Protein AF-A0A0G4N0F6-F1 (afdb_monomer_lite)

Organism: Verticillium longisporum (NCBI:txid100787)

Foldseek 3Di:
DDDFDDDPNDTDPPDDPVNVVVVVVVVVVVVVVVCVVPVVPPDDDPDPVVVCPVPDPPPPPPVDVCQPPPPDPQNQDPDADDADVPQDDDQAGEDADPCLVVDPAPCSRRVDNRYYYHHDDDDAAEAEAEDEPPDDDDVLLVVLVVLLLVLLCVQCVVLRHHYDYFYLVLLCPAPCSVLLVPDQADPLLSSVLSQLSSCLSVFFAKYAYSQKGFLADSPAPVSVVSRVRDADAWEDEPPCQRGMIGHGSVLSVVLSVVLSPDPCRRPDNYSVVPGDPVRYDYHYHDPRMDGDDLCCCVVPPVLLNVLCVVPVSRSSNLSSLQVVLSSLVSVCVNCVVADDQDDPPVVPCPVVRVVVVVVSVVSVDRRDHSRD

Sequence (372 aa):
MPKQYTFLGRSLPRLSARRLSFLLVCFSIFAVLSLLISLPNALSPDSQLTRYTEHIPKIPTIKNPFAQSVLNPFKQPSHPPPRQKNDTYDESSWWADWKWLSVPFSSSLTLDEDRSLLPPLKERPPIYCYYDATIKKDDAVKDAESDLLLTWRRAWWAQGFRPVILSAAEAMQNPLYADVQRATLDPAFRADLMRWLAWENMGGGLLTYYTTLPMGSREDPLLASFRRAEYPKLTRWEKLGSGLLAGPQTEVAAVIKEILASDKAAEAKDLLAIASKNTFIIDKKPAAIAWYDANTVEGKFAKVATAIAEDPAKGLRSLNQLINSHLHTTWQNTFTSGIAVLKPLPHHSTYMVTDAWDLAEDLSQCSPSPMV

Structure (mmCIF, N/CA/C/O backbone):
data_AF-A0A0G4N0F6-F1
#
_entry.id   AF-A0A0G4N0F6-F1
#
loop_
_atom_site.group_PDB
_atom_site.id
_atom_site.type_symbol
_atom_site.label_atom_id
_atom_site.label_alt_id
_atom_site.label_comp_id
_atom_site.label_asym_id
_atom_site.label_entity_id
_atom_site.label_seq_id
_atom_site.pdbx_PDB_ins_code
_atom_site.Cartn_x
_atom_site.Cartn_y
_atom_site.Cartn_z
_atom_site.occupancy
_atom_site.B_iso_or_equiv
_atom_site.auth_seq_id
_atom_site.auth_comp_id
_atom_site.auth_asym_id
_atom_site.auth_atom_id
_atom_site.pdbx_PDB_model_num
ATOM 1 N N . MET A 1 1 ? 76.984 29.124 -19.151 1.00 41.66 1 MET A N 1
ATOM 2 C CA . MET A 1 1 ? 76.624 28.331 -17.950 1.00 41.66 1 MET A CA 1
ATOM 3 C C . MET A 1 1 ? 75.647 27.229 -18.355 1.00 41.66 1 MET A C 1
ATOM 5 O O . MET A 1 1 ? 74.701 27.554 -19.065 1.00 41.66 1 MET A O 1
ATOM 9 N N . PRO A 1 2 ? 75.860 25.949 -17.994 1.00 52.31 2 PRO A N 1
ATOM 10 C CA . PRO A 1 2 ? 74.952 24.871 -18.390 1.00 52.31 2 PRO A CA 1
ATOM 11 C C . PRO A 1 2 ? 73.661 24.904 -17.553 1.00 52.31 2 PRO A C 1
ATOM 13 O O . PRO A 1 2 ? 73.719 24.971 -16.326 1.00 52.31 2 PRO A O 1
ATOM 16 N N . LYS A 1 3 ? 72.500 24.866 -18.221 1.00 57.84 3 LYS A N 1
ATOM 17 C CA . LYS A 1 3 ? 71.166 24.863 -17.593 1.00 57.84 3 LYS A CA 1
ATOM 18 C C . LYS A 1 3 ? 70.938 23.558 -16.819 1.00 57.84 3 LYS A C 1
ATOM 20 O O . LYS A 1 3 ? 71.063 22.473 -17.380 1.00 57.84 3 LYS A O 1
ATOM 25 N N . GLN A 1 4 ? 70.600 23.670 -15.536 1.00 62.09 4 GLN A N 1
ATOM 26 C CA . GLN A 1 4 ? 70.266 22.548 -14.658 1.00 62.09 4 GLN A CA 1
ATOM 27 C C . GLN A 1 4 ? 68.742 22.475 -14.514 1.00 62.09 4 GLN A C 1
ATOM 29 O O . GLN A 1 4 ? 68.121 23.432 -14.061 1.00 62.09 4 GLN A O 1
ATOM 34 N N . TYR A 1 5 ? 68.140 21.366 -14.943 1.00 64.31 5 TYR A N 1
ATOM 35 C CA . TYR A 1 5 ? 66.688 21.190 -14.929 1.00 64.31 5 TYR A CA 1
ATOM 36 C C . TYR A 1 5 ? 66.212 20.715 -13.548 1.00 64.31 5 TYR A C 1
ATOM 38 O O . TYR A 1 5 ? 66.786 19.797 -12.953 1.00 64.31 5 TYR A O 1
ATOM 46 N N . THR A 1 6 ? 65.172 21.362 -13.029 1.00 68.00 6 THR A N 1
ATOM 47 C CA . THR A 1 6 ? 64.532 21.068 -11.742 1.00 68.00 6 THR A CA 1
ATOM 48 C C . THR A 1 6 ? 63.153 20.459 -11.977 1.00 68.00 6 THR A C 1
ATOM 50 O O . THR A 1 6 ? 62.416 20.891 -12.860 1.00 68.00 6 THR A O 1
ATOM 53 N N . PHE A 1 7 ? 62.792 19.453 -11.181 1.00 59.97 7 PHE A N 1
ATOM 54 C CA . PHE A 1 7 ? 61.448 18.874 -11.164 1.00 59.97 7 PHE A CA 1
ATOM 55 C C . PHE A 1 7 ? 60.985 18.775 -9.709 1.00 59.97 7 PHE A C 1
ATOM 57 O O . PHE A 1 7 ? 61.726 18.274 -8.863 1.00 59.97 7 PHE A O 1
ATOM 64 N N . LEU A 1 8 ? 59.799 19.318 -9.405 1.00 58.78 8 LEU A N 1
ATOM 65 C CA . LEU A 1 8 ? 59.227 19.389 -8.048 1.00 58.78 8 LEU A CA 1
ATOM 66 C C . LEU A 1 8 ? 60.218 19.919 -6.991 1.00 58.78 8 LEU A C 1
ATOM 68 O O . LEU A 1 8 ? 60.423 19.325 -5.935 1.00 58.78 8 LEU A O 1
ATOM 72 N N . GLY A 1 9 ? 60.888 21.032 -7.306 1.00 67.06 9 GLY A N 1
ATOM 73 C CA . GLY A 1 9 ? 61.778 21.729 -6.370 1.00 67.06 9 GLY A CA 1
ATOM 74 C C . GLY A 1 9 ? 63.100 21.019 -6.056 1.00 67.06 9 GLY A C 1
ATOM 75 O O . GLY A 1 9 ? 63.905 21.560 -5.302 1.00 67.06 9 GLY A O 1
ATOM 76 N N . ARG A 1 10 ? 63.376 19.846 -6.643 1.00 60.94 10 ARG A N 1
ATOM 77 C CA . ARG A 1 10 ? 64.666 19.153 -6.518 1.00 60.94 10 ARG A CA 1
ATOM 78 C C . ARG A 1 10 ? 65.422 19.186 -7.842 1.00 60.94 10 ARG A C 1
ATOM 80 O O . ARG A 1 10 ? 64.843 19.041 -8.921 1.00 60.94 10 ARG A O 1
ATOM 87 N N . SER A 1 11 ? 66.731 19.412 -7.766 1.00 64.75 11 SER A N 1
ATOM 88 C CA . SER A 1 11 ? 67.606 19.367 -8.934 1.00 64.75 11 SER A CA 1
ATOM 89 C C . SER A 1 11 ? 67.715 17.928 -9.428 1.00 64.75 11 SER A C 1
ATOM 91 O O . SER A 1 11 ? 68.033 17.016 -8.662 1.00 64.75 11 SER A O 1
ATOM 93 N N . LEU A 1 12 ? 67.416 17.705 -10.710 1.00 63.59 12 LEU A N 1
ATOM 94 C CA . LEU A 1 12 ? 67.524 16.369 -11.282 1.00 63.59 12 LEU A CA 1
ATOM 95 C C . LEU A 1 12 ? 69.008 15.963 -11.305 1.00 63.59 12 LEU A C 1
ATOM 97 O O . LEU A 1 12 ? 69.846 16.733 -11.795 1.00 63.59 12 LEU A O 1
ATOM 101 N N . PRO A 1 13 ? 69.370 14.784 -10.764 1.00 64.69 13 PRO A N 1
ATOM 102 C CA . PRO A 1 13 ? 70.745 14.312 -10.811 1.00 64.69 13 PRO A CA 1
ATOM 103 C C . PRO A 1 13 ? 71.152 14.118 -12.273 1.00 64.69 13 PRO A C 1
ATOM 105 O O . PRO A 1 13 ? 70.384 13.582 -13.073 1.00 64.69 13 PRO A O 1
ATOM 108 N N . ARG A 1 14 ? 72.366 14.551 -12.632 1.00 63.38 14 ARG A N 1
ATOM 109 C CA . ARG A 1 14 ? 72.885 14.390 -13.996 1.00 63.38 14 ARG A CA 1
ATOM 110 C C . ARG A 1 14 ? 72.858 12.907 -14.367 1.00 63.38 14 ARG A C 1
ATOM 112 O O . ARG A 1 14 ? 73.505 12.091 -13.711 1.00 63.38 14 ARG A O 1
ATOM 119 N N . LEU A 1 15 ? 72.090 12.570 -15.400 1.00 59.56 15 LEU A N 1
ATOM 120 C CA . LEU A 1 15 ? 72.025 11.221 -15.951 1.00 59.56 15 LEU A CA 1
ATOM 121 C C . LEU A 1 15 ? 73.405 10.876 -16.522 1.00 59.56 15 LEU A C 1
ATOM 123 O O . LEU A 1 15 ? 73.779 11.338 -17.595 1.00 59.56 15 LEU A O 1
ATOM 127 N N . SER A 1 16 ? 74.198 10.107 -15.777 1.00 66.50 16 SER A N 1
ATOM 128 C CA . SER A 1 16 ? 75.444 9.552 -16.297 1.00 66.50 16 SER A CA 1
ATOM 129 C C . SER A 1 16 ? 75.122 8.393 -17.241 1.00 66.50 16 SER A C 1
ATOM 131 O O . SER A 1 16 ? 74.180 7.636 -16.995 1.00 66.50 16 SER A O 1
ATOM 133 N N . ALA A 1 17 ? 75.913 8.221 -18.306 1.00 65.62 17 ALA A N 1
ATOM 134 C CA . ALA A 1 17 ? 75.707 7.175 -19.318 1.00 65.62 17 ALA A CA 1
ATOM 135 C C . ALA A 1 17 ? 75.511 5.774 -18.702 1.00 65.62 17 ALA A C 1
ATOM 137 O O . ALA A 1 17 ? 74.694 4.988 -19.168 1.00 65.62 17 ALA A O 1
ATOM 138 N N . ARG A 1 18 ? 76.167 5.508 -17.564 1.00 66.88 18 ARG A N 1
ATOM 139 C CA . ARG A 1 18 ? 76.064 4.252 -16.811 1.00 66.88 18 ARG A CA 1
ATOM 140 C C . ARG A 1 18 ? 74.664 3.986 -16.232 1.00 66.88 18 ARG A C 1
ATOM 142 O O . ARG A 1 18 ? 74.249 2.835 -16.169 1.00 66.88 18 ARG A O 1
ATOM 149 N N . ARG A 1 19 ? 73.925 5.029 -15.827 1.00 67.50 19 ARG A N 1
ATOM 150 C CA . ARG A 1 19 ? 72.541 4.903 -15.324 1.00 67.50 19 ARG A CA 1
ATOM 151 C C . ARG A 1 19 ? 71.526 4.742 -16.457 1.00 67.50 19 ARG A C 1
ATOM 153 O O . ARG A 1 19 ? 70.536 4.041 -16.276 1.00 67.50 19 ARG A O 1
ATOM 160 N N . LEU A 1 20 ? 71.798 5.333 -17.623 1.00 74.25 20 LEU A N 1
ATOM 161 C CA . LEU A 1 20 ? 70.973 5.159 -18.822 1.00 74.25 20 LEU A CA 1
ATOM 162 C C . LEU A 1 20 ? 71.071 3.724 -19.361 1.00 74.25 20 LEU A C 1
ATOM 164 O O . LEU A 1 20 ? 70.047 3.109 -19.642 1.00 74.25 20 LEU A O 1
ATOM 168 N N . SER A 1 21 ? 72.284 3.159 -19.422 1.00 76.38 21 SER A N 1
ATOM 169 C CA . SER A 1 21 ? 72.485 1.756 -19.806 1.00 76.38 21 SER A CA 1
ATOM 170 C C . SER A 1 21 ? 71.751 0.795 -18.870 1.00 76.38 21 SER A C 1
ATOM 172 O O . SER A 1 21 ? 71.126 -0.149 -19.337 1.00 76.38 21 SER A O 1
ATOM 174 N N . PHE A 1 22 ? 71.770 1.056 -17.559 1.00 81.25 22 PHE A N 1
ATOM 175 C CA . PHE A 1 22 ? 71.060 0.220 -16.590 1.00 81.25 22 PHE A CA 1
ATOM 176 C C . PHE A 1 22 ? 69.536 0.284 -16.774 1.00 81.25 22 PHE A C 1
ATOM 178 O O . PHE A 1 22 ? 68.878 -0.750 -16.778 1.00 81.25 22 PHE A O 1
ATOM 185 N N . LEU A 1 23 ? 68.975 1.477 -17.006 1.00 81.75 23 LEU A N 1
ATOM 186 C CA . LEU A 1 23 ? 67.543 1.633 -17.284 1.00 81.75 23 LEU A CA 1
ATOM 187 C C . LEU A 1 23 ? 67.115 0.928 -18.576 1.00 81.75 23 LEU A C 1
ATOM 189 O O . LEU A 1 23 ? 66.066 0.293 -18.587 1.00 81.75 23 LEU A O 1
ATOM 193 N N . LEU A 1 24 ? 67.925 0.994 -19.636 1.00 83.81 24 LEU A N 1
ATOM 194 C CA . LEU A 1 24 ? 67.638 0.295 -20.892 1.00 83.81 24 LEU A CA 1
ATOM 195 C C . LEU A 1 24 ? 67.673 -1.228 -20.728 1.00 83.81 24 LEU A C 1
ATOM 197 O O . LEU A 1 24 ? 66.824 -1.912 -21.291 1.00 83.81 24 LEU A O 1
ATOM 201 N N . VAL A 1 25 ? 68.597 -1.754 -19.918 1.00 88.19 25 VAL A N 1
ATOM 202 C CA . VAL A 1 25 ? 68.640 -3.185 -19.578 1.00 88.19 25 VAL A CA 1
ATOM 203 C C . VAL A 1 25 ? 67.420 -3.592 -18.746 1.00 88.19 25 VAL A C 1
ATOM 205 O O . VAL A 1 25 ? 66.816 -4.627 -19.003 1.00 88.19 25 VAL A O 1
ATOM 208 N N . CYS A 1 26 ? 66.991 -2.773 -17.783 1.00 87.44 26 CYS A N 1
ATOM 209 C CA . CYS A 1 26 ? 65.762 -3.047 -17.037 1.00 87.44 26 CYS A CA 1
ATOM 210 C C . CYS A 1 26 ? 64.522 -3.030 -17.944 1.00 87.44 26 CYS A C 1
ATOM 212 O O . CYS A 1 26 ? 63.665 -3.902 -17.815 1.00 87.44 26 CYS A O 1
ATOM 214 N N . PHE A 1 27 ? 64.438 -2.083 -18.883 1.00 88.06 27 PHE A N 1
ATOM 215 C CA . PHE A 1 27 ? 63.342 -2.019 -19.851 1.00 88.06 27 PHE A CA 1
ATOM 216 C C . PHE A 1 27 ? 63.342 -3.204 -20.819 1.00 88.06 27 PHE A C 1
ATOM 218 O O . PHE A 1 27 ? 62.270 -3.723 -21.120 1.00 88.06 27 PHE A O 1
ATOM 225 N N . SER A 1 28 ? 64.508 -3.670 -21.276 1.00 85.62 28 SER A N 1
ATOM 226 C CA . SER A 1 28 ? 64.584 -4.838 -22.159 1.00 85.62 28 SER A CA 1
ATOM 227 C C . SER A 1 28 ? 64.191 -6.125 -21.434 1.00 85.62 28 SER A C 1
ATOM 229 O O . SER A 1 28 ? 63.419 -6.912 -21.976 1.00 85.62 28 SER A O 1
ATOM 231 N N . ILE A 1 29 ? 64.626 -6.308 -20.183 1.00 89.06 29 ILE A N 1
ATOM 232 C CA . ILE A 1 29 ? 64.206 -7.443 -19.347 1.00 89.06 29 ILE A CA 1
ATOM 233 C C . ILE A 1 29 ? 62.693 -7.400 -19.114 1.00 89.06 29 ILE A C 1
ATOM 235 O O . ILE A 1 29 ? 62.022 -8.419 -19.266 1.00 89.06 29 ILE A O 1
ATOM 239 N N . PHE A 1 30 ? 62.142 -6.225 -18.798 1.00 86.56 30 PHE A N 1
ATOM 240 C CA . PHE A 1 30 ? 60.704 -6.050 -18.605 1.00 86.56 30 PHE A CA 1
ATOM 241 C C . PHE A 1 30 ? 59.907 -6.354 -19.881 1.00 86.56 30 PHE A C 1
ATOM 243 O O . PHE A 1 30 ? 58.888 -7.038 -19.807 1.00 86.56 30 PHE A O 1
ATOM 250 N N . ALA A 1 31 ? 60.382 -5.912 -21.049 1.00 83.94 31 ALA A N 1
ATOM 251 C CA . ALA A 1 31 ? 59.755 -6.196 -22.340 1.00 83.94 31 ALA A CA 1
ATOM 252 C C . ALA A 1 31 ? 59.756 -7.699 -22.670 1.00 83.94 31 ALA A C 1
ATOM 254 O O . ALA A 1 31 ? 58.743 -8.233 -23.110 1.00 83.94 31 ALA A O 1
ATOM 255 N N . VAL A 1 32 ? 60.858 -8.408 -22.402 1.00 84.56 32 VAL A N 1
ATOM 256 C CA . VAL A 1 32 ? 60.943 -9.863 -22.622 1.00 84.56 32 VAL A CA 1
ATOM 257 C C . VAL A 1 32 ? 60.014 -10.625 -21.672 1.00 84.56 32 VAL A C 1
ATOM 259 O O . VAL A 1 32 ? 59.296 -11.523 -22.105 1.00 84.56 32 VAL A O 1
ATOM 262 N N . LEU A 1 33 ? 59.972 -10.245 -20.391 1.00 80.81 33 LEU A N 1
ATOM 263 C CA . LEU A 1 33 ? 59.072 -10.857 -19.406 1.00 80.81 33 LEU A CA 1
ATOM 264 C C . LEU A 1 33 ? 57.597 -10.618 -19.739 1.00 80.81 33 LEU A C 1
ATOM 266 O O . LEU A 1 33 ? 56.792 -11.538 -19.638 1.00 80.81 33 LEU A O 1
ATOM 270 N N . SER A 1 34 ? 57.240 -9.409 -20.171 1.00 76.69 34 SER A N 1
ATOM 271 C CA . SER A 1 34 ? 55.862 -9.101 -20.568 1.00 76.69 34 SER A CA 1
ATOM 272 C C . SER A 1 34 ? 55.443 -9.832 -21.846 1.00 76.69 34 SER A C 1
ATOM 274 O O . SER A 1 34 ? 54.287 -10.236 -21.938 1.00 76.69 34 SER A O 1
ATOM 276 N N . LEU A 1 35 ? 56.369 -10.095 -22.776 1.00 73.88 35 LEU A N 1
ATOM 277 C CA . LEU A 1 35 ? 56.108 -10.931 -23.953 1.00 73.88 35 LEU A CA 1
ATOM 278 C C . LEU A 1 35 ? 55.895 -12.408 -23.574 1.00 73.88 35 LEU A C 1
ATOM 280 O O . LEU A 1 35 ? 54.961 -13.044 -24.047 1.00 73.88 35 LEU A O 1
ATOM 284 N N . LEU A 1 36 ? 56.712 -12.950 -22.664 1.00 73.44 36 LEU A N 1
ATOM 285 C CA . LEU A 1 36 ? 56.569 -14.332 -22.184 1.00 73.44 36 LEU A CA 1
ATOM 286 C C . LEU A 1 36 ? 55.254 -14.569 -21.423 1.00 73.44 36 LEU A C 1
ATOM 288 O O . LEU A 1 36 ? 54.702 -15.664 -21.489 1.00 73.44 36 LEU A O 1
ATOM 292 N N . ILE A 1 37 ? 54.742 -13.552 -20.725 1.00 69.19 37 ILE A N 1
ATOM 293 C CA . ILE A 1 37 ? 53.475 -13.629 -19.982 1.00 69.19 37 ILE A CA 1
ATOM 294 C C . ILE A 1 37 ? 52.258 -13.441 -20.904 1.00 69.19 37 ILE A C 1
ATOM 296 O O . ILE A 1 37 ? 51.194 -13.976 -20.608 1.00 69.19 37 ILE A O 1
ATOM 300 N N . SER A 1 38 ? 52.382 -12.704 -22.014 1.00 62.94 38 SER A N 1
ATOM 301 C CA . SER A 1 38 ? 51.257 -12.424 -22.921 1.00 62.94 38 SER A CA 1
ATOM 302 C C . SER A 1 38 ? 51.067 -13.457 -24.038 1.00 62.94 38 SER A C 1
ATOM 304 O O . SER A 1 38 ? 49.956 -13.587 -24.553 1.00 62.94 38 SER A O 1
ATOM 306 N N . LEU A 1 39 ? 52.100 -14.239 -24.382 1.00 53.53 39 LEU A N 1
ATOM 307 C CA . LEU A 1 39 ? 52.012 -15.282 -25.413 1.00 53.53 39 LEU A CA 1
ATOM 308 C C . LEU A 1 39 ? 51.032 -16.454 -25.152 1.00 53.53 39 LEU A C 1
ATOM 310 O O . LEU A 1 39 ? 50.545 -16.995 -26.146 1.00 53.53 39 LEU A O 1
ATOM 314 N N . PRO A 1 40 ? 50.678 -16.870 -23.915 1.00 56.31 40 PRO A N 1
ATOM 315 C CA . PRO A 1 40 ? 49.745 -17.986 -23.723 1.00 56.31 40 PRO A CA 1
ATOM 316 C C . PRO A 1 40 ? 48.314 -17.674 -24.187 1.00 56.31 40 PRO A C 1
ATOM 318 O O . PRO A 1 40 ? 47.537 -18.595 -24.415 1.00 56.31 40 PRO A O 1
ATOM 321 N N . ASN A 1 41 ? 47.963 -16.394 -24.358 1.00 50.97 41 ASN A N 1
ATOM 322 C CA . ASN A 1 41 ? 46.599 -15.968 -24.682 1.00 50.97 41 ASN A CA 1
ATOM 323 C C . ASN A 1 41 ? 46.318 -15.860 -26.195 1.00 50.97 41 ASN A C 1
ATOM 325 O O . ASN A 1 41 ? 45.218 -15.465 -26.574 1.00 50.97 41 ASN A O 1
ATOM 329 N N . ALA A 1 42 ? 47.285 -16.187 -27.063 1.00 51.00 42 ALA A N 1
ATOM 330 C CA . ALA A 1 42 ? 47.156 -16.059 -28.521 1.00 51.00 42 ALA A CA 1
ATOM 331 C C . ALA A 1 42 ? 46.924 -17.392 -29.266 1.00 51.00 42 ALA A C 1
ATOM 333 O O . ALA A 1 42 ? 46.933 -17.404 -30.496 1.00 51.00 42 ALA A O 1
ATOM 334 N N . LEU A 1 43 ? 46.710 -18.508 -28.559 1.00 46.16 43 LEU A N 1
ATOM 335 C CA . LEU A 1 43 ? 46.468 -19.819 -29.171 1.00 46.16 43 LEU A CA 1
ATOM 336 C C . LEU A 1 43 ? 45.079 -20.352 -28.797 1.00 46.16 43 LEU A C 1
ATOM 338 O O . LEU A 1 43 ? 44.706 -20.419 -27.629 1.00 46.16 43 LEU A O 1
ATOM 342 N N . SER A 1 44 ? 44.311 -20.693 -29.830 1.00 47.47 44 SER A N 1
ATOM 343 C CA . SER A 1 44 ? 42.953 -21.241 -29.783 1.00 47.47 44 SER A CA 1
ATOM 344 C C . SER A 1 44 ? 42.904 -22.595 -29.050 1.00 47.47 44 SER A C 1
ATOM 346 O O . SER A 1 44 ? 43.888 -23.336 -29.086 1.00 47.47 44 SER A O 1
ATOM 348 N N . PRO A 1 45 ? 41.777 -22.964 -28.409 1.00 46.31 45 PRO A N 1
ATOM 349 C CA . PRO A 1 45 ? 41.700 -24.166 -27.592 1.00 46.31 45 PRO A CA 1
ATOM 350 C C . PRO A 1 45 ? 41.429 -25.394 -28.470 1.00 46.31 45 PRO A C 1
ATOM 352 O O . PRO A 1 45 ? 40.294 -25.848 -28.590 1.00 46.31 45 PRO A O 1
ATOM 355 N N . ASP A 1 46 ? 42.474 -25.957 -29.072 1.00 40.69 46 ASP A N 1
ATOM 356 C CA . ASP A 1 46 ? 42.396 -27.301 -29.640 1.00 40.69 46 ASP A CA 1
ATOM 357 C C . ASP A 1 46 ? 42.548 -28.345 -28.526 1.00 40.69 46 ASP A C 1
ATOM 359 O O . ASP A 1 46 ? 43.550 -28.376 -27.816 1.00 40.69 46 ASP A O 1
ATOM 363 N N . SER A 1 47 ? 41.496 -29.158 -28.389 1.00 46.00 47 SER A N 1
ATOM 364 C CA . SER A 1 47 ? 41.273 -30.505 -27.810 1.00 46.00 47 SER A CA 1
ATOM 365 C C . SER A 1 47 ? 42.400 -31.371 -27.180 1.00 46.00 47 SER A C 1
ATOM 367 O O . SER A 1 47 ? 42.184 -32.561 -26.956 1.00 46.00 47 SER A O 1
ATOM 369 N N . GLN A 1 48 ? 43.569 -30.847 -26.810 1.00 45.62 48 GLN A N 1
ATOM 370 C CA . GLN A 1 48 ? 44.680 -31.606 -26.210 1.00 45.62 48 GLN A CA 1
ATOM 371 C C . GLN A 1 48 ? 44.963 -31.272 -24.734 1.00 45.62 48 GLN A C 1
ATOM 373 O O . GLN A 1 48 ? 45.871 -31.847 -24.129 1.00 45.62 48 GLN A O 1
ATOM 378 N N . LEU A 1 49 ? 44.167 -30.395 -24.113 1.00 44.38 49 LEU A N 1
ATOM 379 C CA . LEU A 1 49 ? 44.362 -29.951 -22.723 1.00 44.38 49 LEU A CA 1
ATOM 380 C C . LEU A 1 49 ? 44.148 -31.043 -21.658 1.00 44.38 49 LEU A C 1
ATOM 382 O O . LEU A 1 49 ? 44.642 -30.902 -20.544 1.00 44.38 49 LEU A O 1
ATOM 386 N N . THR A 1 50 ? 43.500 -32.161 -21.987 1.00 46.72 50 THR A N 1
ATOM 387 C CA . THR A 1 50 ? 43.346 -33.306 -21.069 1.00 46.72 50 THR A CA 1
ATOM 388 C C . THR A 1 50 ? 44.604 -34.159 -20.928 1.00 46.72 50 THR A C 1
ATOM 390 O O . THR A 1 50 ? 44.701 -34.930 -19.980 1.00 46.72 50 THR A O 1
ATOM 393 N N . ARG A 1 51 ? 45.595 -34.033 -21.823 1.00 45.09 51 ARG A N 1
ATOM 394 C CA . ARG A 1 51 ? 46.815 -34.861 -21.776 1.00 45.09 51 ARG A CA 1
ATOM 395 C C . ARG A 1 51 ? 47.970 -34.223 -20.986 1.00 45.09 51 ARG A C 1
ATOM 397 O O . ARG A 1 51 ? 48.969 -34.885 -20.738 1.00 45.09 51 ARG A O 1
ATOM 404 N N . TYR A 1 52 ? 47.825 -32.964 -20.559 1.00 46.72 52 TYR A N 1
ATOM 405 C CA . TYR A 1 52 ? 48.848 -32.213 -19.811 1.00 46.72 52 TYR A CA 1
ATOM 406 C C . TYR A 1 52 ? 48.505 -31.962 -18.333 1.00 46.72 52 TYR A C 1
ATOM 408 O O . TYR A 1 52 ? 49.349 -31.458 -17.590 1.00 46.72 52 TYR A O 1
ATOM 416 N N . THR A 1 53 ? 47.322 -32.366 -17.861 1.00 48.56 53 THR A N 1
ATOM 417 C CA . THR A 1 53 ? 46.953 -32.277 -16.436 1.00 48.56 53 THR A CA 1
ATOM 418 C C . THR A 1 53 ? 47.768 -33.212 -15.535 1.00 48.56 53 THR A C 1
ATOM 420 O O . THR A 1 53 ? 47.842 -32.977 -14.333 1.00 48.56 53 THR A O 1
ATOM 423 N N . GLU A 1 54 ? 48.445 -34.223 -16.089 1.00 45.53 54 GLU A N 1
ATOM 424 C CA . GLU A 1 54 ? 49.303 -35.141 -15.319 1.00 45.53 54 GLU A CA 1
ATOM 425 C C . GLU A 1 54 ? 50.714 -34.585 -15.037 1.00 45.53 54 GLU A C 1
ATOM 427 O O . GLU A 1 54 ? 51.432 -35.107 -14.181 1.00 45.53 54 GLU A O 1
ATOM 432 N N . HIS A 1 55 ? 51.119 -33.496 -15.704 1.00 47.84 55 HIS A N 1
ATOM 433 C CA . HIS A 1 55 ? 52.475 -32.936 -15.604 1.00 47.84 55 HIS A CA 1
ATOM 434 C C . HIS A 1 55 ? 52.520 -31.452 -15.235 1.00 47.84 55 HIS A C 1
ATOM 436 O O . HIS A 1 55 ? 53.545 -30.802 -15.439 1.00 47.84 55 HIS A O 1
ATOM 442 N N . ILE A 1 56 ? 51.453 -30.913 -14.639 1.00 51.03 56 ILE A N 1
ATOM 443 C CA . ILE A 1 56 ? 51.509 -29.582 -14.027 1.00 51.03 56 ILE A CA 1
ATOM 444 C C . ILE A 1 56 ? 52.581 -29.634 -12.924 1.00 51.03 56 ILE A C 1
ATOM 446 O O . ILE A 1 56 ? 52.411 -30.383 -11.953 1.00 51.03 56 ILE A O 1
ATOM 450 N N . PRO A 1 57 ? 53.698 -28.885 -13.034 1.00 49.72 57 PRO A N 1
ATOM 451 C CA . PRO A 1 57 ? 54.667 -28.821 -11.955 1.00 49.72 57 PRO A CA 1
ATOM 452 C C . PRO A 1 57 ? 53.936 -28.269 -10.735 1.00 49.72 57 PRO A C 1
ATOM 454 O O . PRO A 1 57 ? 53.421 -27.151 -10.764 1.00 49.72 57 PRO A O 1
ATOM 457 N N . LYS A 1 58 ? 53.848 -29.078 -9.672 1.00 48.78 58 LYS A N 1
ATOM 458 C CA . LYS A 1 58 ? 53.284 -28.638 -8.396 1.00 48.78 58 LYS A CA 1
ATOM 459 C C . LYS A 1 58 ? 54.028 -27.370 -8.002 1.00 48.78 58 LYS A C 1
ATOM 461 O O . LYS A 1 58 ? 55.227 -27.426 -7.729 1.00 48.78 58 LYS A O 1
ATOM 466 N N . ILE A 1 59 ? 53.323 -26.239 -8.014 1.00 52.00 59 ILE A N 1
ATOM 467 C CA . ILE A 1 59 ? 53.858 -24.971 -7.524 1.00 52.00 59 ILE A CA 1
ATOM 468 C C . ILE A 1 59 ? 54.392 -25.276 -6.121 1.00 52.00 59 ILE A C 1
ATOM 470 O O . ILE A 1 59 ? 53.628 -25.798 -5.301 1.00 52.00 59 ILE A O 1
ATOM 474 N N . PRO A 1 60 ? 55.687 -25.049 -5.836 1.00 45.88 60 PRO A N 1
ATOM 475 C CA . PRO A 1 60 ? 56.213 -25.310 -4.513 1.00 45.88 60 PRO A CA 1
ATOM 476 C C . PRO A 1 60 ? 55.416 -24.444 -3.547 1.00 45.88 60 PRO A C 1
ATOM 478 O O . PRO A 1 60 ? 55.471 -23.216 -3.602 1.00 45.88 60 PRO A O 1
ATOM 481 N N . THR A 1 61 ? 54.635 -25.088 -2.683 1.00 52.72 61 THR A N 1
ATOM 482 C CA . THR A 1 61 ? 53.965 -24.423 -1.573 1.00 52.72 61 THR A CA 1
ATOM 483 C C . THR A 1 61 ? 55.055 -23.787 -0.729 1.00 52.72 61 THR A C 1
ATOM 485 O O . THR A 1 61 ? 55.737 -24.476 0.036 1.00 52.72 61 THR A O 1
ATOM 488 N N . ILE A 1 62 ? 55.260 -22.480 -0.898 1.00 53.50 62 ILE A N 1
ATOM 489 C CA . ILE A 1 62 ? 56.066 -21.688 0.020 1.00 53.50 62 ILE A CA 1
ATOM 490 C C . ILE A 1 62 ? 55.388 -21.878 1.369 1.00 53.50 62 ILE A C 1
ATOM 492 O O . ILE A 1 62 ? 54.250 -21.447 1.565 1.00 53.50 62 ILE A O 1
ATOM 496 N N . LYS A 1 63 ? 56.058 -22.596 2.276 1.00 51.56 63 LYS A N 1
ATOM 497 C CA . LYS A 1 63 ? 55.608 -22.778 3.654 1.00 51.56 63 LYS A CA 1
ATOM 498 C C . LYS A 1 63 ? 55.688 -21.416 4.325 1.00 51.56 63 LYS A C 1
ATOM 500 O O . LYS A 1 63 ? 56.684 -21.085 4.955 1.00 51.56 63 LYS A O 1
ATOM 505 N N . ASN A 1 64 ? 54.674 -20.588 4.107 1.00 58.75 64 ASN A N 1
ATOM 506 C CA . ASN A 1 64 ? 54.563 -19.310 4.768 1.00 58.75 64 ASN A CA 1
ATOM 507 C C . ASN A 1 64 ? 54.241 -19.619 6.240 1.00 58.75 64 ASN A C 1
ATOM 509 O O . ASN A 1 64 ? 53.176 -20.183 6.504 1.00 58.75 64 ASN A O 1
ATOM 513 N N . PRO A 1 65 ? 55.124 -19.297 7.201 1.00 59.44 65 PRO A N 1
ATOM 514 C CA . PRO A 1 65 ? 54.872 -19.556 8.620 1.00 59.44 65 PRO A CA 1
ATOM 515 C C . PRO A 1 65 ? 53.630 -18.808 9.131 1.00 59.44 65 PRO A C 1
ATOM 517 O O . PRO A 1 65 ? 53.059 -19.179 10.151 1.00 59.44 65 PRO A O 1
ATOM 520 N N . PHE A 1 66 ? 53.153 -17.805 8.385 1.00 56.25 66 PHE A N 1
ATOM 521 C CA . PHE A 1 66 ? 51.903 -17.109 8.662 1.00 56.25 66 PHE A CA 1
ATOM 522 C C . PHE A 1 66 ? 50.664 -17.764 8.040 1.00 56.25 66 PHE A C 1
ATOM 524 O O . PHE A 1 66 ? 49.562 -17.385 8.414 1.00 56.25 66 PHE A O 1
ATOM 531 N N . ALA A 1 67 ? 50.782 -18.768 7.160 1.00 57.50 67 ALA A N 1
ATOM 532 C CA . ALA A 1 67 ? 49.621 -19.411 6.527 1.00 57.50 67 ALA A CA 1
ATOM 533 C C . ALA A 1 67 ? 48.662 -20.047 7.549 1.00 57.50 67 ALA A C 1
ATOM 535 O O . ALA A 1 67 ? 47.447 -20.023 7.359 1.00 57.50 67 ALA A O 1
ATOM 536 N N . GLN A 1 68 ? 49.207 -20.564 8.655 1.00 57.53 68 GLN A N 1
ATOM 537 C CA . GLN A 1 68 ? 48.442 -21.154 9.759 1.00 57.53 68 GLN A CA 1
ATOM 538 C C . GLN A 1 68 ? 48.096 -20.154 10.873 1.00 57.53 68 GLN A C 1
ATOM 540 O O . GLN A 1 68 ? 47.332 -20.496 11.779 1.00 57.53 68 GLN A O 1
ATOM 545 N N . SER A 1 69 ? 48.617 -18.924 10.806 1.00 63.56 69 SER A N 1
ATOM 546 C CA . SER A 1 69 ? 48.360 -17.894 11.811 1.00 63.56 69 SER A CA 1
ATOM 547 C C . SER A 1 69 ? 46.878 -17.524 11.844 1.00 63.56 69 SER A C 1
ATOM 549 O O . SER A 1 69 ? 46.235 -17.368 10.807 1.00 63.56 69 SER A O 1
ATOM 551 N N . VAL A 1 70 ? 46.337 -17.340 13.050 1.00 61.41 70 VAL A N 1
ATOM 552 C CA . VAL A 1 70 ? 44.981 -16.802 13.267 1.00 61.41 70 VAL A CA 1
ATOM 553 C C . VAL A 1 70 ? 44.860 -15.373 12.715 1.00 61.41 70 VAL A C 1
ATOM 555 O O . VAL A 1 70 ? 43.770 -14.937 12.369 1.00 61.41 70 VAL A O 1
ATOM 558 N N . LEU A 1 71 ? 45.988 -14.672 12.560 1.00 60.50 71 LEU A N 1
ATOM 559 C CA . LEU A 1 71 ? 46.066 -13.321 12.001 1.00 60.50 71 LEU A CA 1
ATOM 560 C C . LEU A 1 71 ? 46.203 -13.295 10.469 1.00 60.50 71 LEU A C 1
ATOM 562 O O . LEU A 1 71 ? 46.451 -12.231 9.910 1.00 60.50 71 LEU A O 1
ATOM 566 N N . ASN A 1 72 ? 46.096 -14.437 9.779 1.00 63.47 72 ASN A N 1
ATOM 567 C CA . ASN A 1 72 ? 46.150 -14.481 8.320 1.00 63.47 72 ASN A CA 1
ATOM 568 C C . ASN A 1 72 ? 44.788 -14.087 7.713 1.00 63.47 72 ASN A C 1
ATOM 570 O O . ASN A 1 72 ? 43.847 -14.879 7.803 1.00 63.47 72 ASN A O 1
ATOM 574 N N . PRO A 1 73 ? 44.672 -12.922 7.045 1.00 59.75 73 PRO A N 1
ATOM 575 C CA . PRO A 1 73 ? 43.413 -12.480 6.446 1.00 59.75 73 PRO A CA 1
ATOM 576 C C . PRO A 1 73 ? 42.998 -13.315 5.221 1.00 59.75 73 PRO A C 1
ATOM 578 O O . PRO A 1 73 ? 41.857 -13.216 4.787 1.00 59.75 73 PRO A O 1
ATOM 581 N N . PHE A 1 74 ? 43.893 -14.153 4.682 1.00 63.66 74 PHE A N 1
ATOM 582 C CA . PHE A 1 74 ? 43.633 -15.048 3.546 1.00 63.66 74 PHE A CA 1
ATOM 583 C C . PHE A 1 74 ? 43.489 -16.518 3.961 1.00 63.66 74 PHE A C 1
ATOM 585 O O . PHE A 1 74 ? 43.613 -17.421 3.131 1.00 63.66 74 PHE A O 1
ATOM 592 N N . LYS A 1 75 ? 43.280 -16.792 5.254 1.00 65.56 75 LYS A N 1
ATOM 593 C CA . LYS A 1 75 ? 43.046 -18.155 5.730 1.00 65.56 75 LYS A CA 1
ATOM 594 C C . LYS A 1 75 ? 41.682 -18.636 5.235 1.00 65.56 75 LYS A C 1
ATOM 596 O O . LYS A 1 75 ? 40.661 -18.04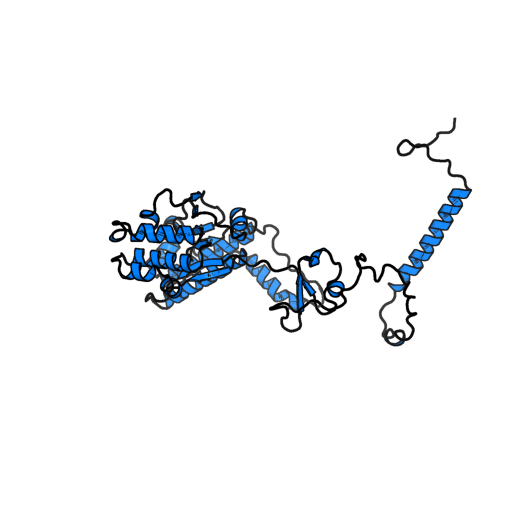4 5.576 1.00 65.56 75 LYS A O 1
ATOM 601 N N . GLN A 1 76 ? 41.673 -19.724 4.469 1.00 64.06 76 GLN A N 1
ATOM 602 C CA . GLN A 1 76 ? 40.426 -20.378 4.090 1.00 64.06 76 GLN A CA 1
ATOM 603 C C . GLN A 1 76 ? 39.739 -20.939 5.345 1.00 64.06 76 GLN A C 1
ATOM 605 O O . GLN A 1 76 ? 40.423 -21.488 6.221 1.00 64.06 76 GLN A O 1
ATOM 610 N N . PRO A 1 77 ? 38.410 -20.791 5.470 1.00 65.25 77 PRO A N 1
ATOM 611 C CA . PRO A 1 77 ? 37.673 -21.430 6.548 1.00 65.25 77 PRO A CA 1
ATOM 612 C C . PRO A 1 77 ? 37.898 -22.949 6.513 1.00 65.25 77 PRO A C 1
ATOM 614 O O . PRO A 1 77 ? 38.063 -23.547 5.456 1.00 65.25 77 PRO A O 1
ATOM 617 N N . SER A 1 78 ? 37.963 -23.578 7.687 1.00 68.62 78 SER A N 1
ATOM 618 C CA . SER A 1 78 ? 38.239 -25.018 7.813 1.00 68.62 78 SER A CA 1
ATOM 619 C C . SER A 1 78 ? 37.004 -25.896 7.609 1.00 68.62 78 SER A C 1
ATOM 621 O O . SER A 1 78 ? 37.137 -27.095 7.387 1.00 68.62 78 SER A O 1
ATOM 623 N N . HIS A 1 79 ? 35.810 -25.309 7.692 1.00 71.56 79 HIS A N 1
ATOM 624 C CA . HIS A 1 79 ? 34.536 -25.984 7.471 1.00 71.56 79 HIS A CA 1
ATOM 625 C C . HIS A 1 79 ? 33.624 -25.092 6.631 1.00 71.56 79 HIS A C 1
ATOM 627 O O . HIS A 1 79 ? 33.674 -23.867 6.801 1.00 71.56 79 HIS A O 1
ATOM 633 N N . PRO A 1 80 ? 32.792 -25.681 5.754 1.00 73.94 80 PRO A N 1
ATOM 634 C CA . PRO A 1 80 ? 31.811 -24.911 5.008 1.00 73.94 80 PRO A CA 1
ATOM 635 C C . PRO A 1 80 ? 30.844 -24.227 5.988 1.00 73.94 80 PRO A C 1
ATOM 637 O O . PRO A 1 80 ? 30.524 -24.798 7.039 1.00 73.94 80 PRO A O 1
ATOM 640 N N . PRO A 1 81 ? 30.378 -23.004 5.682 1.00 76.56 81 PRO A N 1
ATOM 641 C CA . PRO A 1 81 ? 29.416 -22.316 6.523 1.00 76.56 81 PRO A CA 1
ATOM 642 C C . PRO A 1 81 ? 28.104 -23.113 6.586 1.00 76.56 81 PRO A C 1
ATOM 644 O O . PRO A 1 81 ? 27.725 -23.763 5.603 1.00 76.56 81 PRO A O 1
ATOM 647 N N . PRO A 1 82 ? 27.377 -23.048 7.716 1.00 81.06 82 PRO A N 1
ATOM 648 C CA . PRO A 1 82 ? 26.114 -23.758 7.863 1.00 81.06 82 PRO A CA 1
ATOM 649 C C . PRO A 1 82 ? 25.115 -23.344 6.772 1.00 81.06 82 PRO A C 1
ATOM 651 O O . PRO A 1 82 ? 25.102 -22.199 6.303 1.00 81.06 82 PRO A O 1
ATOM 654 N N . ARG A 1 83 ? 24.270 -24.292 6.360 1.00 80.19 83 ARG A N 1
ATOM 655 C CA . ARG A 1 83 ? 23.172 -24.035 5.420 1.00 80.19 83 ARG A CA 1
ATOM 656 C C . ARG A 1 83 ? 22.141 -23.108 6.074 1.00 80.19 83 ARG A C 1
ATOM 658 O O . ARG A 1 83 ? 21.814 -23.262 7.252 1.00 80.19 83 ARG A O 1
ATOM 665 N N . GLN A 1 84 ? 21.685 -22.110 5.325 1.00 80.31 84 GLN A N 1
ATOM 666 C CA . GLN A 1 84 ? 20.663 -21.160 5.773 1.00 80.31 84 GLN A CA 1
ATOM 667 C C . GLN A 1 84 ? 19.273 -21.687 5.392 1.00 80.31 84 GLN A C 1
ATOM 669 O O . GLN A 1 84 ? 19.137 -22.551 4.532 1.00 80.31 84 GLN A O 1
ATOM 674 N N . LYS A 1 85 ? 18.213 -21.179 6.032 1.00 76.69 85 LYS A N 1
ATOM 675 C CA . LYS A 1 85 ? 16.843 -21.492 5.598 1.00 76.69 85 LYS A CA 1
ATOM 676 C C . LYS A 1 85 ? 16.606 -20.860 4.222 1.00 76.69 85 LYS A C 1
ATOM 678 O O . LYS A 1 85 ? 16.876 -19.673 4.067 1.00 76.69 85 LYS A O 1
ATOM 683 N N . ASN A 1 86 ? 16.065 -21.632 3.277 1.00 77.38 86 ASN A N 1
ATOM 684 C CA . ASN A 1 86 ? 15.800 -21.217 1.892 1.00 77.38 86 ASN A CA 1
ATOM 685 C C . ASN A 1 86 ? 17.068 -20.780 1.142 1.00 77.38 86 ASN A C 1
ATOM 687 O O . ASN A 1 86 ? 17.087 -19.711 0.545 1.00 77.38 86 ASN A O 1
ATOM 691 N N . ASP A 1 87 ? 18.140 -21.568 1.217 1.00 81.19 87 ASP A N 1
ATOM 692 C CA . ASP A 1 87 ? 19.425 -21.269 0.571 1.00 81.19 87 ASP A CA 1
ATOM 693 C C . ASP A 1 87 ? 19.660 -22.040 -0.740 1.00 81.19 87 ASP A C 1
ATOM 695 O O . ASP A 1 87 ? 20.767 -22.043 -1.285 1.00 81.19 87 ASP A O 1
ATOM 699 N N . THR A 1 88 ? 18.609 -22.702 -1.225 1.00 84.94 88 THR A N 1
ATOM 700 C CA . THR A 1 88 ? 18.578 -23.535 -2.427 1.00 84.94 88 THR A CA 1
ATOM 701 C C . THR A 1 88 ? 17.263 -23.323 -3.176 1.00 84.94 88 THR A C 1
ATOM 703 O O . THR A 1 88 ? 16.196 -23.228 -2.564 1.00 84.94 88 THR A O 1
ATOM 706 N N . TYR A 1 89 ? 17.344 -23.231 -4.502 1.00 81.38 89 TYR A N 1
ATOM 707 C CA . TYR A 1 89 ? 16.203 -23.235 -5.416 1.00 81.38 89 TYR A CA 1
ATOM 708 C C . TYR A 1 89 ? 16.622 -23.942 -6.706 1.00 81.38 89 TYR A C 1
ATOM 710 O O . TYR A 1 89 ? 17.569 -23.506 -7.366 1.00 81.38 89 TYR A O 1
ATOM 718 N N . ASP A 1 90 ? 15.932 -25.032 -7.040 1.00 84.00 90 ASP A N 1
ATOM 719 C CA . ASP A 1 90 ? 16.304 -25.967 -8.107 1.00 84.00 90 ASP A CA 1
ATOM 720 C C . ASP A 1 90 ? 17.785 -26.389 -8.006 1.00 84.00 90 ASP A C 1
ATOM 722 O O . ASP A 1 90 ? 18.200 -26.951 -6.992 1.00 84.00 90 ASP A O 1
ATOM 726 N N . GLU A 1 91 ? 18.591 -26.104 -9.028 1.00 84.44 91 GLU A N 1
ATOM 727 C CA . GLU A 1 91 ? 20.028 -26.419 -9.075 1.00 84.44 91 GLU A CA 1
ATOM 728 C C . GLU A 1 91 ? 20.907 -25.300 -8.491 1.00 84.44 91 GLU A C 1
ATOM 730 O O . GLU A 1 91 ? 22.119 -25.451 -8.362 1.00 84.44 91 GLU A O 1
ATOM 735 N N . SER A 1 92 ? 20.315 -24.158 -8.131 1.00 84.12 92 SER A N 1
ATOM 736 C CA . SER A 1 92 ? 21.050 -22.998 -7.630 1.00 84.12 92 SER A CA 1
ATOM 737 C C . SER A 1 92 ? 21.122 -22.990 -6.105 1.00 84.12 92 SER A C 1
ATOM 739 O O . SER A 1 92 ? 20.131 -23.232 -5.410 1.00 84.12 92 SER A O 1
ATOM 741 N N . SER A 1 93 ? 22.298 -22.667 -5.564 1.00 88.44 93 SER A N 1
ATOM 742 C CA . SER A 1 93 ? 22.482 -22.476 -4.129 1.00 88.44 93 SER A CA 1
ATOM 743 C C . SER A 1 93 ? 23.205 -21.172 -3.819 1.00 88.44 93 SER A C 1
ATOM 745 O O . SER A 1 93 ? 24.052 -20.693 -4.582 1.00 88.44 93 SER A O 1
ATOM 747 N N . TRP A 1 94 ? 22.854 -20.561 -2.692 1.00 88.12 94 TRP A N 1
ATOM 748 C CA . TRP A 1 94 ? 23.464 -19.310 -2.265 1.00 88.12 94 TRP A CA 1
ATOM 749 C C . TRP A 1 94 ? 23.757 -19.278 -0.772 1.00 88.12 94 TRP A C 1
ATOM 751 O O . TRP A 1 94 ? 23.321 -20.115 0.019 1.00 88.12 94 TRP A O 1
ATOM 761 N N . TRP A 1 95 ? 24.569 -18.311 -0.377 1.00 86.50 95 TRP A N 1
ATOM 762 C CA . TRP A 1 95 ? 24.819 -17.948 1.002 1.00 86.50 95 TRP A CA 1
ATOM 763 C C . TRP A 1 95 ? 24.627 -16.445 1.136 1.00 86.50 95 TRP A C 1
ATOM 765 O O . TRP A 1 95 ? 25.253 -15.672 0.416 1.00 86.50 95 TRP A O 1
ATOM 775 N N . ALA A 1 96 ? 23.730 -16.030 2.023 1.00 86.06 96 ALA A N 1
ATOM 776 C CA . ALA A 1 96 ? 23.447 -14.630 2.269 1.00 86.06 96 ALA A CA 1
ATOM 777 C C . ALA A 1 96 ? 24.269 -14.139 3.466 1.00 86.06 96 ALA A C 1
ATOM 779 O O . ALA A 1 96 ? 23.954 -14.470 4.611 1.00 86.06 96 ALA A O 1
ATOM 780 N N . ASP A 1 97 ? 25.317 -13.352 3.221 1.00 84.75 97 ASP A N 1
ATOM 781 C CA . ASP A 1 97 ? 26.138 -12.768 4.288 1.00 84.75 97 ASP A CA 1
ATOM 782 C C . ASP A 1 97 ? 26.603 -11.355 3.920 1.00 84.75 97 ASP A C 1
ATOM 784 O O . ASP A 1 97 ? 26.828 -11.033 2.757 1.00 84.75 97 ASP A O 1
ATOM 788 N N . TRP A 1 98 ? 26.780 -10.490 4.919 1.00 83.19 98 TRP A N 1
ATOM 789 C CA . TRP A 1 98 ? 27.239 -9.107 4.737 1.00 83.19 98 TRP A CA 1
ATOM 790 C C . TRP A 1 98 ? 28.661 -9.026 4.158 1.00 83.19 98 TRP A C 1
ATOM 792 O O . TRP A 1 98 ? 29.033 -8.013 3.568 1.00 83.19 98 TRP A O 1
ATOM 802 N N . LYS A 1 99 ? 29.438 -10.108 4.282 1.00 83.12 99 LYS A N 1
ATOM 803 C CA . LYS A 1 99 ? 30.796 -10.255 3.736 1.00 83.12 99 LYS A CA 1
ATOM 804 C C . LYS A 1 99 ? 30.846 -10.364 2.208 1.00 83.12 99 LYS A C 1
ATOM 806 O O . LYS A 1 99 ? 31.934 -10.445 1.647 1.00 83.12 99 LYS A O 1
ATOM 811 N N . TRP A 1 100 ? 29.701 -10.337 1.524 1.00 82.88 100 TRP A N 1
ATOM 812 C CA . TRP A 1 100 ? 29.627 -10.390 0.061 1.00 82.88 100 TRP A CA 1
ATOM 813 C C . TRP A 1 100 ? 30.420 -9.279 -0.651 1.00 82.88 100 TRP A C 1
ATOM 815 O O . TRP A 1 100 ? 30.901 -9.502 -1.754 1.00 82.88 100 TRP A O 1
ATOM 825 N N . LEU A 1 101 ? 30.608 -8.111 -0.020 1.00 80.88 101 LEU A N 1
ATOM 826 C CA . LEU A 1 101 ? 31.416 -7.009 -0.570 1.00 80.88 101 LEU A CA 1
ATOM 827 C C . LEU A 1 101 ? 32.912 -7.124 -0.272 1.00 80.88 101 LEU A C 1
ATOM 829 O O . LEU A 1 101 ? 33.722 -6.510 -0.962 1.00 80.88 101 LEU A O 1
ATOM 833 N N . SER A 1 102 ? 33.288 -7.834 0.792 1.00 81.75 102 SER A N 1
ATOM 834 C CA . SER A 1 102 ? 34.678 -7.880 1.255 1.00 81.75 102 SER A CA 1
ATOM 835 C C . SER A 1 102 ? 35.481 -9.008 0.623 1.00 81.75 102 SER A C 1
ATOM 837 O O . SER A 1 102 ? 36.694 -9.073 0.823 1.00 81.75 102 SER A O 1
ATOM 839 N N . VAL A 1 103 ? 34.827 -9.893 -0.129 1.00 79.50 103 VAL A N 1
ATOM 840 C CA . VAL A 1 103 ? 35.443 -11.100 -0.661 1.00 79.50 103 VAL A CA 1
ATOM 841 C C . VAL A 1 103 ? 35.300 -11.152 -2.182 1.00 79.50 103 VAL A C 1
ATOM 843 O O . VAL A 1 103 ? 34.186 -11.068 -2.688 1.00 79.50 103 VAL A O 1
ATOM 846 N N . PRO A 1 104 ? 36.411 -11.316 -2.925 1.00 74.56 104 PRO A N 1
ATOM 847 C CA . PRO A 1 104 ? 36.398 -11.256 -4.386 1.00 74.56 104 PRO A CA 1
ATOM 848 C C . PRO A 1 104 ? 35.693 -12.451 -5.047 1.00 74.56 104 PRO A C 1
ATOM 850 O O . PRO A 1 104 ? 35.195 -12.314 -6.158 1.00 74.56 104 PRO A O 1
ATOM 853 N N . PHE A 1 105 ? 35.644 -13.611 -4.381 1.00 76.81 105 PHE A N 1
ATOM 854 C CA . PHE A 1 105 ? 35.045 -14.839 -4.912 1.00 76.81 105 PHE A CA 1
ATOM 855 C C . PHE A 1 105 ? 34.209 -15.551 -3.849 1.00 76.81 105 PHE A C 1
ATOM 857 O O . PHE A 1 105 ? 34.695 -15.779 -2.737 1.00 76.81 105 PHE A O 1
ATOM 864 N N . SER A 1 106 ? 32.989 -15.965 -4.200 1.00 79.94 106 SER A N 1
ATOM 865 C CA . SER A 1 106 ? 32.075 -16.663 -3.284 1.00 79.94 106 SER A CA 1
ATOM 866 C C . SER A 1 106 ? 32.681 -17.946 -2.709 1.00 79.94 106 SER A C 1
ATOM 868 O O . SER A 1 106 ? 32.633 -18.139 -1.493 1.00 79.94 106 SER A O 1
ATOM 870 N N . SER A 1 107 ? 33.349 -18.740 -3.553 1.00 80.62 107 SER A N 1
ATOM 871 C CA . SER A 1 107 ? 33.971 -20.029 -3.209 1.00 80.62 107 SER A CA 1
ATOM 872 C C . SER A 1 107 ? 34.962 -19.948 -2.049 1.00 80.62 107 SER A C 1
ATOM 874 O O . SER A 1 107 ? 35.089 -20.884 -1.265 1.00 80.62 107 SER A O 1
ATOM 876 N N . SER A 1 108 ? 35.642 -18.812 -1.878 1.00 81.31 108 SER A N 1
ATOM 877 C CA . SER A 1 108 ? 36.612 -18.637 -0.790 1.00 81.31 108 SER A CA 1
ATOM 878 C C . SER A 1 108 ? 35.970 -18.592 0.603 1.00 81.31 108 SER A C 1
ATOM 880 O O . SER A 1 108 ? 36.625 -18.917 1.593 1.00 81.31 108 SER A O 1
ATOM 882 N N . LEU A 1 109 ? 34.690 -18.220 0.677 1.00 79.56 109 LEU A N 1
ATOM 883 C CA . LEU A 1 109 ? 33.908 -18.182 1.907 1.00 79.56 109 LEU A CA 1
ATOM 884 C C . LEU A 1 109 ? 32.961 -19.374 2.037 1.00 79.56 109 LEU A C 1
ATOM 886 O O . LEU A 1 109 ? 32.816 -19.917 3.130 1.00 79.56 109 LEU A O 1
ATOM 890 N N . THR A 1 110 ? 32.303 -19.764 0.945 1.00 80.50 110 THR A N 1
ATOM 891 C CA . THR A 1 110 ? 31.360 -20.889 0.929 1.00 80.50 110 THR A CA 1
ATOM 892 C C . THR A 1 110 ? 32.068 -22.242 0.971 1.00 80.50 110 THR A C 1
ATOM 894 O O . THR A 1 110 ? 31.451 -23.213 1.401 1.00 80.50 110 THR A O 1
ATOM 897 N N . LEU A 1 111 ? 33.346 -22.302 0.563 1.00 81.12 111 LEU A N 1
ATOM 898 C CA . LEU A 1 111 ? 34.101 -23.539 0.298 1.00 81.12 111 LEU A CA 1
ATOM 899 C C . LEU A 1 111 ? 33.377 -24.482 -0.676 1.00 81.12 111 LEU A C 1
ATOM 901 O O . LEU A 1 111 ? 33.592 -25.690 -0.652 1.00 81.12 111 LEU A O 1
ATOM 905 N N . ASP A 1 112 ? 32.500 -23.911 -1.496 1.00 81.00 112 ASP A N 1
ATOM 906 C CA . ASP A 1 112 ? 31.602 -24.595 -2.415 1.00 81.00 112 ASP A CA 1
ATOM 907 C C . ASP A 1 112 ? 31.553 -23.753 -3.694 1.00 81.00 112 ASP A C 1
ATOM 909 O O . ASP A 1 112 ? 31.192 -22.570 -3.644 1.00 81.00 112 ASP A O 1
ATOM 913 N N . GLU A 1 113 ? 32.012 -24.330 -4.805 1.00 81.38 113 GLU A N 1
ATOM 914 C CA . GLU A 1 113 ? 32.104 -23.649 -6.102 1.00 81.38 113 GLU A CA 1
ATOM 915 C C . GLU A 1 113 ? 30.716 -23.358 -6.685 1.00 81.38 113 GLU A C 1
ATOM 917 O O . GLU A 1 113 ? 30.529 -22.314 -7.310 1.00 81.38 113 GLU A O 1
ATOM 922 N N . ASP A 1 114 ? 29.727 -24.199 -6.373 1.00 83.44 114 ASP A N 1
ATOM 923 C CA . ASP A 1 114 ? 28.352 -24.092 -6.873 1.00 83.44 114 ASP A CA 1
ATOM 924 C C . ASP A 1 114 ? 27.475 -23.183 -5.994 1.00 83.44 114 ASP A C 1
ATOM 926 O O . ASP A 1 114 ? 26.279 -22.988 -6.245 1.00 83.44 114 ASP A O 1
ATOM 930 N N . ARG A 1 115 ? 28.057 -22.598 -4.938 1.00 84.75 115 ARG A N 1
ATOM 931 C CA . ARG A 1 115 ? 27.354 -21.716 -4.004 1.00 84.75 115 ARG A CA 1
ATOM 932 C C . ARG A 1 115 ? 27.743 -20.261 -4.213 1.00 84.75 115 ARG A C 1
ATOM 934 O O . ARG A 1 115 ? 28.866 -19.824 -3.944 1.00 84.75 115 ARG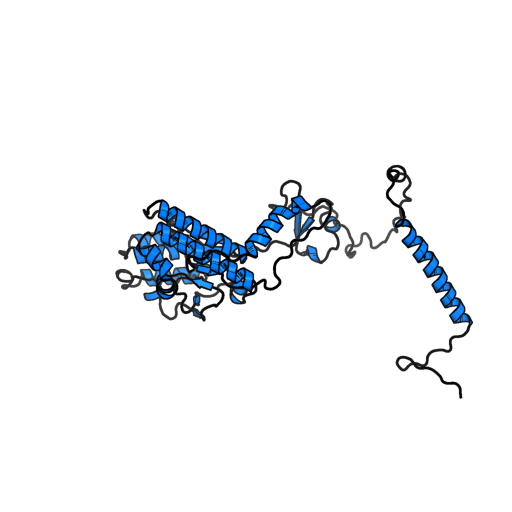 A O 1
ATOM 941 N N . SER A 1 116 ? 26.764 -19.475 -4.641 1.00 87.62 116 SER A N 1
ATOM 942 C CA . SER A 1 116 ? 26.908 -18.029 -4.805 1.00 87.62 116 SER A CA 1
ATOM 943 C C . SER A 1 116 ? 26.860 -17.297 -3.458 1.00 87.62 116 SER A C 1
ATOM 945 O O . SER A 1 116 ? 26.179 -17.715 -2.525 1.00 87.62 116 SER A O 1
ATOM 947 N N . LEU A 1 117 ? 27.593 -16.191 -3.330 1.00 86.75 117 LEU A N 1
ATOM 948 C CA . LEU A 1 117 ? 27.556 -15.323 -2.151 1.00 86.75 117 LEU A CA 1
ATOM 949 C C . LEU A 1 117 ? 26.728 -14.087 -2.491 1.00 86.75 117 LEU A C 1
ATOM 951 O O . LEU A 1 117 ? 27.104 -13.318 -3.373 1.00 86.75 117 LEU A O 1
ATOM 955 N N . LEU A 1 118 ? 25.603 -13.909 -1.805 1.00 86.81 118 LEU A N 1
ATOM 956 C CA . LEU A 1 118 ? 24.645 -12.842 -2.071 1.00 86.81 118 LEU A CA 1
ATOM 957 C C . LEU A 1 118 ? 24.529 -11.891 -0.870 1.00 86.81 118 LEU A C 1
ATOM 959 O O . LEU A 1 118 ? 24.754 -12.298 0.274 1.00 86.81 118 LEU A O 1
ATOM 963 N N . PRO A 1 119 ? 24.148 -10.621 -1.093 1.00 87.19 119 PRO A N 1
ATOM 964 C CA . PRO A 1 119 ? 23.739 -9.747 -0.004 1.00 87.19 119 PRO A CA 1
ATOM 965 C C . PRO A 1 119 ? 22.554 -10.346 0.765 1.00 87.19 119 PRO A C 1
ATOM 967 O O . PRO A 1 119 ? 21.645 -10.912 0.148 1.00 87.19 119 PRO A O 1
ATOM 970 N N . PRO A 1 120 ? 22.495 -10.175 2.099 1.00 84.12 120 PRO A N 1
ATOM 971 C CA . PRO A 1 120 ? 21.313 -10.550 2.855 1.00 84.12 120 PRO A CA 1
ATOM 972 C C . PRO A 1 120 ? 20.105 -9.742 2.384 1.00 84.12 120 PRO A C 1
ATOM 974 O O . PRO A 1 120 ? 20.131 -8.509 2.333 1.00 84.12 120 PRO A O 1
ATOM 977 N N . LEU A 1 121 ? 19.033 -10.452 2.034 1.00 82.19 121 LEU A N 1
ATOM 978 C CA . LEU A 1 121 ? 17.778 -9.834 1.633 1.00 82.19 121 LEU A CA 1
ATOM 979 C C . LEU A 1 121 ? 17.125 -9.195 2.859 1.00 82.19 121 LEU A C 1
ATOM 981 O O . LEU A 1 121 ? 16.738 -9.883 3.802 1.00 82.19 121 LEU A O 1
ATOM 985 N N . LYS A 1 122 ? 16.996 -7.866 2.845 1.00 84.25 122 LYS A N 1
ATOM 986 C CA . LYS A 1 122 ? 16.267 -7.144 3.890 1.00 84.25 122 LYS A CA 1
ATOM 987 C C . LYS A 1 122 ? 14.790 -7.535 3.843 1.00 84.25 122 LYS A C 1
ATOM 989 O O . LYS A 1 122 ? 14.168 -7.491 2.779 1.00 84.25 122 LYS A O 1
ATOM 994 N N . GLU A 1 123 ? 14.220 -7.855 5.001 1.00 88.56 123 GLU A N 1
ATOM 995 C CA . GLU A 1 123 ? 12.785 -8.089 5.112 1.00 88.56 123 GLU A CA 1
ATOM 996 C C . GLU A 1 123 ? 12.000 -6.829 4.740 1.00 88.56 123 GLU A C 1
ATOM 998 O O . GLU A 1 123 ? 12.316 -5.707 5.152 1.00 88.56 123 GLU A O 1
ATOM 1003 N N . ARG A 1 124 ? 10.968 -7.021 3.919 1.00 94.00 124 ARG A N 1
ATOM 1004 C CA . ARG A 1 124 ? 10.097 -5.934 3.481 1.00 94.00 124 ARG A CA 1
ATOM 1005 C C . ARG A 1 124 ? 9.104 -5.608 4.594 1.00 94.00 124 ARG A C 1
ATOM 1007 O O . ARG A 1 124 ? 8.440 -6.533 5.070 1.00 94.00 124 ARG A O 1
ATOM 1014 N N . PRO A 1 125 ? 8.945 -4.330 4.977 1.00 95.25 125 PRO A N 1
ATOM 1015 C CA . PRO A 1 125 ? 7.956 -3.971 5.977 1.00 95.25 125 PRO A CA 1
ATOM 1016 C C . PRO A 1 125 ? 6.549 -4.314 5.488 1.00 95.25 125 PRO A C 1
ATOM 1018 O O . PRO A 1 125 ? 6.252 -4.123 4.299 1.00 95.25 125 PRO A O 1
ATOM 1021 N N . PRO A 1 126 ? 5.681 -4.813 6.380 1.00 96.19 126 PRO A N 1
ATOM 1022 C CA . PRO A 1 126 ? 4.307 -5.088 6.027 1.00 96.19 126 PRO A CA 1
ATOM 1023 C C . PRO A 1 126 ? 3.540 -3.786 5.797 1.00 96.19 126 PRO A C 1
ATOM 1025 O O . PRO A 1 126 ? 3.739 -2.790 6.495 1.00 96.19 126 PRO A O 1
ATOM 1028 N N . ILE A 1 127 ? 2.643 -3.821 4.819 1.00 97.06 127 ILE A N 1
ATOM 1029 C CA . ILE A 1 127 ? 1.605 -2.814 4.632 1.00 97.06 127 ILE A CA 1
ATOM 1030 C C . ILE A 1 127 ? 0.260 -3.515 4.577 1.00 97.06 127 ILE A C 1
ATOM 1032 O O . ILE A 1 127 ? 0.093 -4.509 3.867 1.00 97.06 127 ILE A O 1
ATOM 1036 N N . TYR A 1 128 ? -0.679 -3.005 5.357 1.00 97.56 128 TYR A N 1
ATOM 1037 C CA . TYR A 1 128 ? -1.956 -3.644 5.589 1.00 97.56 128 TYR A CA 1
ATOM 1038 C C . TYR A 1 128 ? -3.060 -2.960 4.795 1.00 97.56 128 TYR A C 1
ATOM 1040 O O . TYR A 1 128 ? -3.102 -1.733 4.666 1.00 97.56 128 TYR A O 1
ATOM 1048 N N . CYS A 1 129 ? -3.983 -3.770 4.295 1.00 96.50 129 CYS A N 1
ATOM 1049 C CA . CYS A 1 129 ? -5.262 -3.321 3.774 1.00 96.50 129 CYS A CA 1
ATOM 1050 C C . CYS A 1 129 ? -6.356 -4.236 4.306 1.00 96.50 129 CYS A C 1
ATOM 1052 O O . CYS A 1 129 ? -6.172 -5.446 4.320 1.00 96.50 129 CYS A O 1
ATOM 1054 N N . TYR A 1 130 ? -7.478 -3.675 4.741 1.00 95.50 130 TYR A N 1
ATOM 1055 C CA . TYR A 1 130 ? -8.617 -4.467 5.190 1.00 95.50 130 TYR A CA 1
ATOM 1056 C C . TYR A 1 130 ? -9.609 -4.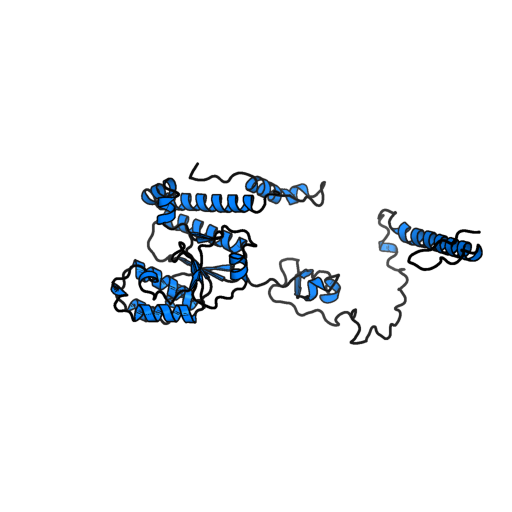683 4.049 1.00 95.50 130 TYR A C 1
ATOM 1058 O O . TYR A 1 130 ? -10.025 -3.724 3.394 1.00 95.50 130 TYR A O 1
ATOM 1066 N N . TYR A 1 131 ? -10.000 -5.936 3.841 1.00 94.38 131 TYR A N 1
ATOM 1067 C CA . TYR A 1 131 ? -11.025 -6.337 2.893 1.00 94.38 131 TYR A CA 1
ATOM 1068 C C . TYR A 1 131 ? -11.916 -7.413 3.511 1.00 94.38 131 TYR A C 1
ATOM 1070 O O . TYR A 1 131 ? -11.457 -8.500 3.866 1.00 94.38 131 TYR A O 1
ATOM 1078 N N . ASP A 1 132 ? -13.206 -7.110 3.623 1.00 90.38 132 ASP A N 1
ATOM 1079 C CA . ASP A 1 132 ? -14.183 -8.036 4.179 1.00 90.38 132 ASP A CA 1
ATOM 1080 C C . ASP A 1 132 ? -14.908 -8.804 3.069 1.00 90.38 132 ASP A C 1
ATOM 1082 O O . ASP A 1 132 ? -15.834 -8.299 2.431 1.00 90.38 132 ASP A O 1
ATOM 1086 N N . ALA A 1 133 ? -14.486 -10.051 2.861 1.00 86.12 133 ALA A N 1
ATOM 1087 C CA . ALA A 1 133 ? -15.101 -10.965 1.903 1.00 86.12 133 ALA A CA 1
ATOM 1088 C C . ALA A 1 133 ? -16.442 -11.554 2.388 1.00 86.12 133 ALA A C 1
ATOM 1090 O O . ALA A 1 133 ? -17.128 -12.223 1.616 1.00 86.12 133 ALA A O 1
ATOM 1091 N N . THR A 1 134 ? -16.831 -11.340 3.653 1.00 85.00 134 THR A N 1
ATOM 1092 C CA . THR A 1 134 ? -18.083 -11.886 4.211 1.00 85.00 134 THR A CA 1
ATOM 1093 C C . THR A 1 134 ? -19.317 -11.078 3.804 1.00 85.00 134 THR A C 1
ATOM 1095 O O . THR A 1 134 ? -20.445 -11.573 3.881 1.00 85.00 134 THR A O 1
ATOM 1098 N N . ILE A 1 135 ? -19.116 -9.844 3.332 1.00 85.75 135 ILE A N 1
ATOM 1099 C CA . ILE A 1 135 ? -20.187 -8.966 2.868 1.00 85.75 135 ILE A CA 1
ATOM 1100 C C . ILE A 1 135 ? -20.784 -9.545 1.582 1.00 85.75 135 ILE A C 1
ATOM 1102 O O . ILE A 1 135 ? -20.091 -9.753 0.584 1.00 85.75 135 ILE A O 1
ATOM 1106 N N . LYS A 1 136 ? -22.101 -9.781 1.591 1.00 85.62 136 LYS A N 1
ATOM 1107 C CA . LYS A 1 136 ? -22.828 -10.258 0.411 1.00 85.62 136 LYS A CA 1
ATOM 1108 C C . LYS A 1 136 ? -22.807 -9.180 -0.674 1.00 85.62 136 LYS A C 1
ATOM 1110 O O . LYS A 1 136 ? -23.434 -8.136 -0.524 1.00 85.62 136 LYS A O 1
ATOM 1115 N N . LYS A 1 137 ? -22.090 -9.462 -1.757 1.00 89.00 137 LYS A N 1
ATOM 1116 C CA . LYS A 1 137 ? -22.007 -8.653 -2.977 1.00 89.00 137 LYS A CA 1
ATOM 1117 C C . LYS A 1 137 ? -22.221 -9.552 -4.188 1.00 89.00 137 LYS A C 1
ATOM 1119 O O . LYS A 1 137 ? -22.044 -10.768 -4.076 1.00 89.00 137 LYS A O 1
ATOM 1124 N N . ASP A 1 138 ? -22.581 -8.940 -5.308 1.00 92.50 138 ASP A N 1
ATOM 1125 C CA . ASP A 1 138 ? -22.609 -9.620 -6.599 1.00 92.50 138 ASP A CA 1
ATOM 1126 C C . ASP A 1 138 ? -21.211 -10.136 -6.971 1.00 92.50 138 ASP A C 1
ATOM 1128 O O . ASP A 1 138 ? -20.198 -9.510 -6.639 1.00 92.50 138 ASP A O 1
ATOM 1132 N N . ASP A 1 139 ? -21.147 -11.282 -7.639 1.00 92.81 139 ASP A N 1
ATOM 1133 C CA . ASP A 1 139 ? -19.877 -11.952 -7.924 1.00 92.81 139 ASP A CA 1
ATOM 1134 C C . ASP A 1 139 ? -19.038 -11.143 -8.923 1.00 92.81 139 ASP A C 1
ATOM 1136 O O . ASP A 1 139 ? -17.833 -10.994 -8.731 1.00 92.81 139 ASP A O 1
ATOM 1140 N N . ALA A 1 140 ? -19.676 -10.466 -9.886 1.00 94.19 140 ALA A N 1
ATOM 1141 C CA . ALA A 1 140 ? -18.978 -9.568 -10.807 1.00 94.19 140 ALA A CA 1
ATOM 1142 C C . ALA A 1 140 ? -18.301 -8.382 -10.091 1.00 94.19 140 ALA A C 1
ATOM 1144 O O . ALA A 1 140 ? -17.235 -7.923 -10.513 1.00 94.19 140 ALA A O 1
ATOM 1145 N N . VAL A 1 141 ? -18.901 -7.891 -9.001 1.00 94.12 141 VAL A N 1
ATOM 1146 C CA . VAL A 1 141 ? -18.326 -6.828 -8.164 1.00 94.12 141 VAL A CA 1
ATOM 1147 C C . VAL A 1 141 ? -17.149 -7.366 -7.355 1.00 94.12 141 VAL A C 1
ATOM 1149 O O . VAL A 1 141 ? -16.118 -6.701 -7.281 1.00 94.12 141 VAL A O 1
ATOM 1152 N N . LYS A 1 142 ? -17.259 -8.575 -6.791 1.00 93.69 142 LYS A N 1
ATOM 1153 C CA . LYS A 1 142 ? -16.150 -9.214 -6.062 1.00 93.69 142 LYS A CA 1
ATOM 1154 C C . LYS A 1 142 ? -14.944 -9.470 -6.958 1.00 93.69 142 LYS A C 1
ATOM 1156 O O . LYS A 1 142 ? -13.817 -9.254 -6.516 1.00 93.69 142 LYS A O 1
ATOM 1161 N N . ASP A 1 143 ? -15.169 -9.888 -8.200 1.00 94.88 143 ASP A N 1
ATOM 1162 C CA . ASP A 1 143 ? -14.097 -10.085 -9.177 1.00 94.88 143 ASP A CA 1
ATOM 1163 C C . ASP A 1 143 ? -13.390 -8.756 -9.474 1.00 94.88 143 ASP A C 1
ATOM 1165 O O . ASP A 1 143 ? -12.165 -8.667 -9.402 1.00 94.88 143 ASP A O 1
ATOM 1169 N N . ALA A 1 144 ? -14.156 -7.681 -9.697 1.00 95.50 144 ALA A N 1
ATOM 1170 C CA . ALA A 1 144 ? -13.595 -6.350 -9.926 1.00 95.50 144 ALA A CA 1
ATOM 1171 C C . ALA A 1 144 ? -12.823 -5.805 -8.703 1.00 95.50 144 ALA A C 1
ATOM 1173 O O . ALA A 1 144 ? -11.761 -5.197 -8.854 1.00 95.50 144 ALA A O 1
ATOM 1174 N N . GLU A 1 145 ? -13.318 -6.038 -7.482 1.00 95.00 145 GLU A N 1
ATOM 1175 C CA . GLU A 1 145 ? -12.596 -5.716 -6.243 1.00 95.00 145 GLU A CA 1
ATOM 1176 C C . GLU A 1 145 ? -11.319 -6.558 -6.096 1.00 95.00 145 GLU A C 1
ATOM 1178 O O . GLU A 1 145 ? -10.278 -6.035 -5.698 1.00 95.00 145 GLU A O 1
ATOM 1183 N N . SER A 1 146 ? -11.361 -7.839 -6.463 1.00 95.31 146 SER A N 1
ATOM 1184 C CA . SER A 1 146 ? -10.202 -8.738 -6.426 1.00 95.31 146 SER A CA 1
ATOM 1185 C C . SER A 1 146 ? -9.099 -8.288 -7.386 1.00 95.31 146 SER A C 1
ATOM 1187 O O . SER A 1 146 ? -7.925 -8.277 -7.006 1.00 95.31 146 SER A O 1
ATOM 1189 N N . ASP A 1 147 ? -9.461 -7.829 -8.584 1.00 96.06 147 ASP A N 1
ATOM 1190 C CA . ASP A 1 147 ? -8.522 -7.257 -9.555 1.00 96.06 147 ASP A CA 1
ATOM 1191 C C . ASP A 1 147 ? -7.875 -5.957 -9.045 1.00 96.06 147 ASP A C 1
ATOM 1193 O O . ASP A 1 147 ? -6.671 -5.729 -9.226 1.00 96.06 147 ASP A O 1
ATOM 1197 N N . LEU A 1 148 ? -8.647 -5.109 -8.357 1.00 96.19 148 LEU A N 1
ATOM 1198 C CA . LEU A 1 148 ? -8.124 -3.912 -7.690 1.00 96.19 148 LEU A CA 1
ATOM 1199 C C . LEU A 1 148 ? -7.149 -4.276 -6.566 1.00 96.19 148 LEU A C 1
ATOM 1201 O O . LEU A 1 148 ? -6.064 -3.698 -6.476 1.00 96.19 148 LEU A O 1
ATOM 1205 N N . LEU A 1 149 ? -7.492 -5.262 -5.733 1.00 96.75 149 LEU A N 1
ATOM 1206 C CA . LEU A 1 149 ? -6.614 -5.755 -4.670 1.00 96.75 149 LEU A CA 1
ATOM 1207 C C . LEU A 1 149 ? -5.319 -6.345 -5.230 1.00 96.75 149 LEU A C 1
ATOM 1209 O O . LEU A 1 149 ? -4.248 -6.137 -4.656 1.00 96.75 149 LEU A O 1
ATOM 1213 N N . LEU A 1 150 ? -5.387 -7.057 -6.356 1.00 97.06 150 LEU A N 1
ATOM 1214 C CA . LEU A 1 150 ? -4.208 -7.577 -7.038 1.00 97.06 150 LEU A CA 1
ATOM 1215 C C . LEU A 1 150 ? -3.300 -6.440 -7.524 1.00 97.06 150 LEU A C 1
ATOM 1217 O O . LEU A 1 150 ? -2.087 -6.488 -7.306 1.00 97.06 150 LEU A O 1
ATOM 1221 N N . THR A 1 151 ? -3.881 -5.400 -8.122 1.00 96.88 151 THR A N 1
ATOM 1222 C CA . THR A 1 151 ? -3.154 -4.195 -8.550 1.00 96.88 151 THR A CA 1
ATOM 1223 C C . THR A 1 151 ? -2.505 -3.491 -7.360 1.00 96.88 151 THR A C 1
ATOM 1225 O O . THR A 1 151 ? -1.312 -3.186 -7.400 1.00 96.88 151 THR A O 1
ATOM 1228 N N . TRP A 1 152 ? -3.234 -3.329 -6.254 1.00 97.88 152 TRP A N 1
ATOM 1229 C CA . TRP A 1 152 ? -2.707 -2.785 -5.002 1.00 97.88 152 TRP A CA 1
ATOM 1230 C C . TRP A 1 152 ? -1.520 -3.598 -4.471 1.00 97.88 152 TRP A C 1
ATOM 1232 O O . TRP A 1 152 ? -0.460 -3.031 -4.191 1.00 97.88 152 TRP A O 1
ATOM 1242 N N . ARG A 1 153 ? -1.642 -4.933 -4.412 1.00 97.75 153 ARG A N 1
ATOM 1243 C CA . ARG A 1 153 ? -0.547 -5.823 -3.988 1.00 97.75 153 ARG A CA 1
ATOM 1244 C C . ARG A 1 153 ? 0.685 -5.628 -4.868 1.00 97.75 153 ARG A C 1
ATOM 1246 O O . ARG A 1 153 ? 1.785 -5.457 -4.347 1.00 97.75 153 ARG A O 1
ATOM 1253 N N . ARG A 1 154 ? 0.514 -5.629 -6.192 1.00 96.88 154 ARG A N 1
ATOM 1254 C CA . ARG A 1 154 ? 1.618 -5.464 -7.149 1.00 96.88 154 ARG A CA 1
ATOM 1255 C C . ARG A 1 154 ? 2.300 -4.105 -6.999 1.00 96.88 154 ARG A C 1
ATOM 1257 O O . ARG A 1 154 ? 3.527 -4.059 -6.939 1.00 96.88 154 ARG A O 1
ATOM 1264 N N . ALA A 1 155 ? 1.532 -3.026 -6.863 1.00 96.75 155 ALA A N 1
ATOM 1265 C CA . ALA A 1 155 ? 2.065 -1.673 -6.729 1.00 96.75 155 ALA A CA 1
ATOM 1266 C C . ALA A 1 155 ? 2.902 -1.500 -5.450 1.00 96.75 155 ALA A C 1
ATOM 1268 O O . ALA A 1 155 ? 4.045 -1.043 -5.500 1.00 96.75 155 ALA A O 1
ATOM 1269 N N . TRP A 1 156 ? 2.379 -1.930 -4.299 1.00 97.12 156 TRP A N 1
ATOM 1270 C CA . TRP A 1 156 ? 3.118 -1.856 -3.035 1.00 97.12 156 TRP A CA 1
ATOM 1271 C C . TRP A 1 156 ? 4.308 -2.818 -2.988 1.00 97.12 156 TRP A C 1
ATOM 1273 O O . TRP A 1 156 ? 5.368 -2.469 -2.460 1.00 97.12 156 TRP A O 1
ATOM 1283 N N . TRP A 1 157 ? 4.183 -3.998 -3.601 1.00 96.00 157 TRP A N 1
ATOM 1284 C CA . TRP A 1 157 ? 5.306 -4.917 -3.765 1.00 96.00 157 TRP A CA 1
ATOM 1285 C C . TRP A 1 157 ? 6.420 -4.309 -4.621 1.00 96.00 157 TRP A C 1
ATOM 1287 O O . TRP A 1 157 ? 7.590 -4.384 -4.244 1.00 96.00 157 TRP A O 1
ATOM 1297 N N . ALA A 1 158 ? 6.101 -3.657 -5.738 1.00 94.06 158 ALA A N 1
ATOM 1298 C CA . ALA A 1 158 ? 7.100 -3.001 -6.583 1.00 94.06 158 ALA A CA 1
ATOM 1299 C C . ALA A 1 158 ? 7.898 -1.927 -5.813 1.00 94.06 158 ALA A C 1
ATOM 1301 O O . ALA A 1 158 ? 9.102 -1.772 -6.019 1.00 94.06 158 ALA A O 1
ATOM 1302 N N . GLN A 1 159 ? 7.257 -1.261 -4.849 1.00 94.12 159 GLN A N 1
ATOM 1303 C CA . GLN A 1 159 ? 7.866 -0.226 -4.006 1.00 94.12 159 GLN A CA 1
ATOM 1304 C C . GLN A 1 159 ? 8.661 -0.760 -2.804 1.00 94.12 159 GLN A C 1
ATOM 1306 O O . GLN A 1 159 ? 9.233 0.023 -2.042 1.00 94.12 159 GLN A O 1
ATOM 1311 N N . GLY A 1 160 ? 8.746 -2.085 -2.643 1.00 93.81 160 GLY A N 1
ATOM 1312 C CA . GLY A 1 160 ? 9.556 -2.732 -1.609 1.00 93.81 160 GLY A CA 1
ATOM 1313 C C . GLY A 1 160 ? 8.821 -3.031 -0.302 1.00 93.81 160 GLY A C 1
ATOM 1314 O O . GLY A 1 160 ? 9.481 -3.250 0.711 1.00 93.81 160 GLY A O 1
ATOM 1315 N N . PHE A 1 161 ? 7.487 -3.074 -0.316 1.00 96.38 161 PHE A N 1
ATOM 1316 C CA . PHE A 1 161 ? 6.668 -3.466 0.835 1.00 96.38 161 PHE A CA 1
ATOM 1317 C C . PHE A 1 161 ? 6.171 -4.910 0.712 1.00 96.38 161 PHE A C 1
ATOM 1319 O O . PHE A 1 161 ? 6.198 -5.505 -0.371 1.00 96.38 161 PHE A O 1
ATOM 1326 N N . ARG A 1 162 ? 5.727 -5.486 1.834 1.00 96.25 162 ARG A N 1
ATOM 1327 C CA . ARG A 1 162 ? 5.013 -6.767 1.883 1.00 96.25 162 ARG A CA 1
ATOM 1328 C C . ARG A 1 162 ? 3.512 -6.488 2.050 1.00 96.25 162 ARG A C 1
ATOM 1330 O O . ARG A 1 162 ? 3.082 -6.236 3.174 1.00 96.25 162 ARG A O 1
ATOM 1337 N N . PRO A 1 163 ? 2.714 -6.504 0.972 1.00 97.38 163 PRO A N 1
ATOM 1338 C CA . PRO A 1 163 ? 1.283 -6.259 1.065 1.00 97.38 163 PRO A CA 1
ATOM 1339 C C . PRO A 1 163 ? 0.592 -7.431 1.769 1.00 97.38 163 PRO A C 1
ATOM 1341 O O . PRO A 1 163 ? 0.770 -8.587 1.386 1.00 97.38 163 PRO A O 1
ATOM 1344 N N . VAL A 1 164 ? -0.199 -7.131 2.794 1.00 97.12 164 VAL A N 1
ATOM 1345 C CA . VAL A 1 164 ? -0.977 -8.105 3.564 1.00 97.12 164 VAL A CA 1
ATOM 1346 C C . VAL A 1 164 ? -2.430 -7.645 3.578 1.00 97.12 164 VAL A C 1
ATOM 1348 O O . VAL A 1 164 ? -2.728 -6.516 3.970 1.00 97.12 164 VAL A O 1
ATOM 1351 N N . ILE A 1 165 ? -3.331 -8.517 3.128 1.00 96.69 165 ILE A N 1
ATOM 1352 C CA . ILE A 1 165 ? -4.770 -8.258 3.196 1.00 96.69 165 ILE A CA 1
ATOM 1353 C C . ILE A 1 165 ? -5.293 -8.847 4.497 1.00 96.69 165 ILE A C 1
ATOM 1355 O O . ILE A 1 165 ? -5.136 -10.040 4.734 1.00 96.69 165 ILE A O 1
ATOM 1359 N N . LEU A 1 166 ? -5.898 -7.993 5.308 1.00 95.88 166 LEU A N 1
ATOM 1360 C CA . LEU A 1 166 ? -6.579 -8.333 6.542 1.00 95.88 166 LEU A CA 1
ATOM 1361 C C . LEU A 1 166 ? -8.054 -8.564 6.251 1.00 95.88 166 LEU A C 1
ATOM 1363 O O . LEU A 1 166 ? -8.665 -7.824 5.482 1.00 95.88 166 LEU A O 1
ATOM 1367 N N . SER A 1 167 ? -8.619 -9.571 6.889 1.00 93.25 167 SER A N 1
ATOM 1368 C CA . SER A 1 167 ? -10.022 -9.939 6.805 1.00 93.25 167 SER A CA 1
ATOM 1369 C C . SER A 1 167 ? -10.709 -9.754 8.159 1.00 93.25 167 SER A C 1
ATOM 1371 O O . SER A 1 167 ? -10.096 -9.382 9.165 1.00 93.25 167 SER A O 1
ATOM 1373 N N . ALA A 1 168 ? -12.008 -10.046 8.204 1.00 91.81 168 ALA A N 1
ATOM 1374 C CA . ALA A 1 168 ? -12.752 -10.069 9.456 1.00 91.81 168 ALA A CA 1
ATOM 1375 C C . ALA A 1 168 ? -12.164 -11.072 10.471 1.00 91.81 168 ALA A C 1
ATOM 1377 O O . ALA A 1 168 ? -12.283 -10.846 11.673 1.00 91.81 168 ALA A O 1
ATOM 1378 N N . ALA A 1 169 ? -11.493 -12.142 10.023 1.00 91.94 169 ALA A N 1
ATOM 1379 C CA . ALA A 1 169 ? -10.912 -13.147 10.912 1.00 91.94 169 ALA A CA 1
ATOM 1380 C C . ALA A 1 169 ? -9.812 -12.564 11.816 1.00 91.94 169 ALA A C 1
ATOM 1382 O O . ALA A 1 169 ? -9.780 -12.855 13.011 1.00 91.94 169 ALA A O 1
ATOM 1383 N N . GLU A 1 170 ? -8.951 -11.696 11.281 1.00 94.19 170 GLU A N 1
ATOM 1384 C CA . GLU A 1 170 ? -7.908 -11.019 12.053 1.00 94.19 170 GLU A CA 1
ATOM 1385 C C . GLU A 1 170 ? -8.502 -10.035 13.065 1.00 94.19 170 GLU A C 1
ATOM 1387 O O . GLU A 1 170 ? -7.977 -9.898 14.166 1.00 94.19 170 GLU A O 1
ATOM 1392 N N . ALA A 1 171 ? -9.618 -9.381 12.730 1.00 92.50 171 ALA A N 1
ATOM 1393 C CA . ALA A 1 171 ? -10.334 -8.520 13.669 1.00 92.50 171 ALA A CA 1
ATOM 1394 C C . ALA A 1 171 ? -10.996 -9.322 14.804 1.00 92.50 171 ALA A C 1
ATOM 1396 O O . ALA A 1 171 ? -11.007 -8.870 15.946 1.00 92.50 171 ALA A O 1
ATOM 1397 N N . MET A 1 172 ? -11.521 -10.518 14.511 1.00 92.19 172 MET A N 1
ATOM 1398 C CA . MET A 1 172 ? -12.170 -11.401 15.493 1.00 92.19 172 MET A CA 1
ATOM 1399 C C . MET A 1 172 ? -11.208 -11.957 16.546 1.00 92.19 172 MET A C 1
ATOM 1401 O O . MET A 1 172 ? -11.636 -12.297 17.646 1.00 92.19 172 MET A O 1
ATOM 1405 N N . GLN A 1 173 ? -9.920 -12.055 16.220 1.00 93.19 173 GLN A N 1
ATOM 1406 C CA . GLN A 1 173 ? -8.884 -12.498 17.156 1.00 93.19 173 GLN A CA 1
ATOM 1407 C C . GLN A 1 173 ? -8.503 -11.417 18.177 1.00 93.19 173 GLN A C 1
ATOM 1409 O O . GLN A 1 173 ? -7.855 -11.719 19.178 1.00 93.19 173 GLN A O 1
ATOM 1414 N N . ASN A 1 174 ? -8.914 -10.168 17.951 1.00 92.88 174 ASN A N 1
ATOM 1415 C CA . ASN A 1 174 ? -8.604 -9.059 18.837 1.00 92.88 174 ASN A CA 1
ATOM 1416 C C . ASN A 1 174 ? -9.392 -9.168 20.162 1.00 92.88 174 ASN A C 1
ATOM 1418 O O . ASN A 1 174 ? -10.612 -9.351 20.124 1.00 92.88 174 ASN A O 1
ATOM 1422 N N . PRO A 1 175 ? -8.764 -8.984 21.341 1.00 91.25 175 PRO A N 1
ATOM 1423 C CA . PRO A 1 175 ? -9.469 -9.021 22.627 1.00 91.25 175 PRO A CA 1
ATOM 1424 C C . PRO A 1 175 ? -10.597 -7.983 22.746 1.00 91.25 175 PRO A C 1
ATOM 1426 O O . PRO A 1 175 ? -11.585 -8.232 23.434 1.00 91.25 175 PRO A O 1
ATOM 1429 N N . LEU A 1 176 ? -10.489 -6.842 22.058 1.00 89.56 176 LEU A N 1
ATOM 1430 C CA . LEU A 1 176 ? -11.501 -5.781 22.073 1.00 89.56 176 LEU A CA 1
ATOM 1431 C C . LEU A 1 176 ? -12.720 -6.106 21.195 1.00 89.56 176 LEU A C 1
ATOM 1433 O O . LEU A 1 176 ? -13.734 -5.416 21.275 1.00 89.56 176 LEU A O 1
ATOM 1437 N N . TYR A 1 177 ? -12.676 -7.171 20.389 1.00 91.69 177 TYR A N 1
ATOM 1438 C CA . TYR A 1 177 ? -13.780 -7.559 19.510 1.00 91.69 177 TYR A CA 1
ATOM 1439 C C . TYR A 1 177 ? -15.092 -7.801 20.272 1.00 91.69 177 TYR A C 1
ATOM 1441 O O . TYR A 1 177 ? -16.166 -7.411 19.811 1.00 91.69 177 TYR A O 1
ATOM 1449 N N . ALA A 1 178 ? -15.019 -8.390 21.469 1.00 89.69 178 ALA A N 1
ATOM 1450 C CA . ALA A 1 178 ? -16.194 -8.644 22.301 1.00 89.69 178 ALA A CA 1
ATOM 1451 C C . ALA A 1 178 ? -16.887 -7.352 22.773 1.00 89.69 178 ALA A C 1
ATOM 1453 O O . ALA A 1 178 ? -18.101 -7.343 22.981 1.00 89.69 178 ALA A O 1
ATOM 1454 N N . ASP A 1 179 ? -16.143 -6.258 22.935 1.00 87.69 179 ASP A N 1
ATOM 1455 C CA . ASP A 1 179 ? -16.694 -4.960 23.337 1.00 87.69 179 ASP A CA 1
ATOM 1456 C C . ASP A 1 179 ? -17.427 -4.306 22.164 1.00 87.69 179 ASP A C 1
ATOM 1458 O O . ASP A 1 179 ? -18.549 -3.823 22.308 1.00 87.69 179 ASP A O 1
ATOM 1462 N N . VAL A 1 180 ? -16.847 -4.411 20.970 1.00 87.38 180 VAL A N 1
ATOM 1463 C CA . VAL A 1 180 ? -17.431 -3.922 19.713 1.00 87.38 180 VAL A CA 1
ATOM 1464 C C . VAL A 1 180 ? -18.721 -4.648 19.361 1.00 87.38 180 VAL A C 1
ATOM 1466 O O . VAL A 1 180 ? -19.661 -4.036 18.863 1.00 87.38 180 VAL A O 1
ATOM 1469 N N . GLN A 1 181 ? -18.787 -5.952 19.628 1.00 87.44 181 GLN A N 1
ATOM 1470 C CA . GLN A 1 181 ? -19.996 -6.741 19.398 1.00 87.44 181 GLN A CA 1
ATOM 1471 C C . GLN A 1 181 ? -21.150 -6.350 20.317 1.00 87.44 181 GLN A C 1
ATOM 1473 O O . GLN A 1 181 ? -22.307 -6.435 19.911 1.00 87.44 181 GLN A O 1
ATOM 1478 N N . ARG A 1 182 ? -20.838 -5.942 21.551 1.00 86.75 182 ARG A N 1
ATOM 1479 C CA . ARG A 1 182 ? -21.834 -5.517 22.540 1.00 86.75 182 ARG A CA 1
ATOM 1480 C C . ARG A 1 182 ? -22.312 -4.086 22.305 1.00 86.75 182 ARG A C 1
ATOM 1482 O O . ARG A 1 182 ? -23.438 -3.760 22.670 1.00 86.75 182 ARG A O 1
ATOM 1489 N N . ALA A 1 183 ? -21.473 -3.244 21.710 1.00 83.69 183 ALA A N 1
ATOM 1490 C CA . ALA A 1 183 ? -21.821 -1.872 21.384 1.00 83.69 183 ALA A CA 1
ATOM 1491 C C . ALA A 1 183 ? -22.857 -1.810 20.247 1.00 83.69 183 ALA A C 1
ATOM 1493 O O . ALA A 1 183 ? -22.746 -2.489 19.226 1.00 83.69 183 ALA A O 1
ATOM 1494 N N . THR A 1 184 ? -23.870 -0.956 20.414 1.00 83.19 184 THR A N 1
ATOM 1495 C CA . THR A 1 184 ? -24.834 -0.655 19.347 1.00 83.19 184 THR A CA 1
ATOM 1496 C C . THR A 1 184 ? -24.240 0.441 18.470 1.00 83.19 184 THR A C 1
ATOM 1498 O O . THR A 1 184 ? -24.245 1.608 18.850 1.00 83.19 184 THR A O 1
ATOM 1501 N N . LEU A 1 185 ? -23.667 0.043 17.335 1.00 84.88 185 LEU A N 1
ATOM 1502 C CA . LEU A 1 185 ? -22.928 0.914 16.422 1.00 84.88 185 LEU A CA 1
ATOM 1503 C C . LEU A 1 185 ? -23.564 0.908 15.030 1.00 84.88 185 LEU A C 1
ATOM 1505 O O . LEU A 1 185 ? -24.117 -0.108 14.601 1.00 84.88 185 LEU A O 1
ATOM 1509 N N . ASP A 1 186 ? -23.421 2.016 14.305 1.00 86.25 186 ASP A N 1
ATOM 1510 C CA . ASP A 1 186 ? -23.769 2.081 12.885 1.00 86.25 186 ASP A CA 1
ATOM 1511 C C . ASP A 1 186 ? -22.966 1.039 12.068 1.00 86.25 186 ASP A C 1
ATOM 1513 O O . ASP A 1 186 ? -21.778 0.831 12.344 1.00 86.25 186 ASP A O 1
ATOM 1517 N N . PRO A 1 187 ? -23.559 0.366 11.060 1.00 86.25 187 PRO A N 1
ATOM 1518 C CA . PRO A 1 187 ? -22.865 -0.661 10.283 1.00 86.25 187 PRO A CA 1
ATOM 1519 C C . PRO A 1 187 ? -21.594 -0.178 9.572 1.00 86.25 187 PRO A C 1
ATOM 1521 O O . PRO A 1 187 ? -20.621 -0.931 9.506 1.00 86.25 187 PRO A O 1
ATOM 1524 N N . ALA A 1 188 ? -21.575 1.056 9.053 1.00 84.50 188 ALA A N 1
ATOM 1525 C CA . ALA A 1 188 ? -20.400 1.598 8.370 1.00 84.50 188 ALA A CA 1
ATOM 1526 C C . ALA A 1 188 ? -19.283 1.902 9.374 1.00 84.50 188 ALA A C 1
ATOM 1528 O O . ALA A 1 188 ? -18.124 1.548 9.150 1.00 84.50 188 ALA A O 1
ATOM 1529 N N . PHE A 1 189 ? -19.649 2.470 10.523 1.00 87.75 189 PHE A N 1
ATOM 1530 C CA . PHE A 1 189 ? -18.716 2.719 11.616 1.00 87.75 189 PHE A CA 1
ATOM 1531 C C . PHE A 1 189 ? -18.137 1.423 12.191 1.00 87.75 189 PHE A C 1
ATOM 1533 O O . PHE A 1 189 ? -16.933 1.310 12.418 1.00 87.75 189 PHE A O 1
ATOM 1540 N N . ARG A 1 190 ? -18.978 0.399 12.351 1.00 88.62 190 ARG A N 1
ATOM 1541 C CA . ARG A 1 190 ? -18.558 -0.938 12.769 1.00 88.62 190 ARG A CA 1
ATOM 1542 C C . ARG A 1 190 ? -17.564 -1.551 11.783 1.00 88.62 190 ARG A C 1
ATOM 1544 O O . ARG A 1 190 ? -16.584 -2.141 12.225 1.00 88.62 190 ARG A O 1
ATOM 1551 N N . ALA A 1 191 ? -17.782 -1.407 10.476 1.00 88.44 191 ALA A N 1
ATOM 1552 C CA . ALA A 1 191 ? -16.844 -1.896 9.465 1.00 88.44 191 ALA A CA 1
ATOM 1553 C C . ALA A 1 191 ? -15.481 -1.185 9.547 1.00 88.44 191 ALA A C 1
ATOM 1555 O O . ALA A 1 191 ? -14.441 -1.841 9.456 1.00 88.44 191 ALA A O 1
ATOM 1556 N N . ASP A 1 192 ? -15.468 0.131 9.781 1.00 89.12 192 ASP A N 1
ATOM 1557 C CA . ASP A 1 192 ? -14.214 0.859 9.989 1.00 89.12 192 ASP A CA 1
ATOM 1558 C C . ASP A 1 192 ? -13.518 0.414 11.282 1.00 89.12 192 ASP A C 1
ATOM 1560 O O . ASP A 1 192 ? -12.319 0.151 11.296 1.00 89.12 192 ASP A O 1
ATOM 1564 N N . LEU A 1 193 ? -14.265 0.213 12.364 1.00 91.00 193 LEU A N 1
ATOM 1565 C CA . LEU A 1 193 ? -13.685 -0.225 13.627 1.00 91.00 193 LEU A CA 1
ATOM 1566 C C . LEU A 1 193 ? -13.124 -1.658 13.550 1.00 91.00 193 LEU A C 1
ATOM 1568 O O . LEU A 1 193 ? -12.063 -1.935 14.107 1.00 91.00 193 LEU A O 1
ATOM 1572 N N . MET A 1 194 ? -13.755 -2.545 12.774 1.00 92.44 194 MET A N 1
ATOM 1573 C CA . MET A 1 194 ? -13.208 -3.867 12.439 1.00 92.44 194 MET A CA 1
ATOM 1574 C C . MET A 1 194 ? -11.865 -3.773 11.705 1.00 92.44 194 MET A C 1
ATOM 1576 O O . MET A 1 194 ? -10.929 -4.503 12.035 1.00 92.44 194 MET A O 1
ATOM 1580 N N . ARG A 1 195 ? -11.728 -2.833 10.763 1.00 93.75 195 ARG A N 1
ATOM 1581 C CA . ARG A 1 195 ? -10.455 -2.555 10.081 1.00 93.75 195 ARG A CA 1
ATOM 1582 C C . ARG A 1 195 ? -9.361 -2.133 11.066 1.00 93.75 195 ARG A C 1
ATOM 1584 O O . ARG A 1 195 ? -8.227 -2.598 10.952 1.00 93.75 195 ARG A O 1
ATOM 1591 N N . TRP A 1 196 ? -9.691 -1.282 12.035 1.00 93.75 196 TRP A N 1
ATOM 1592 C CA . TRP A 1 196 ? -8.757 -0.855 13.080 1.00 93.75 196 TRP A CA 1
ATOM 1593 C C . TRP A 1 196 ? -8.377 -1.992 14.037 1.00 93.75 196 TRP A C 1
ATOM 1595 O O . TRP A 1 196 ? -7.200 -2.133 14.365 1.00 93.75 196 TRP A O 1
ATOM 1605 N N . LEU A 1 197 ? -9.330 -2.844 14.429 1.00 94.75 197 LEU A N 1
ATOM 1606 C CA . LEU A 1 197 ? -9.059 -4.030 15.250 1.00 94.75 197 LEU A CA 1
ATOM 1607 C C . LEU A 1 197 ? -8.118 -5.016 14.555 1.00 94.75 197 LEU A C 1
ATOM 1609 O O . LEU A 1 197 ? -7.198 -5.535 15.187 1.00 94.75 197 LEU A O 1
ATOM 1613 N N . ALA A 1 198 ? -8.336 -5.271 13.261 1.00 95.88 198 ALA A N 1
ATOM 1614 C CA . ALA A 1 198 ? -7.455 -6.135 12.485 1.00 95.88 198 ALA A CA 1
ATOM 1615 C C . ALA A 1 198 ? -6.035 -5.557 12.421 1.00 95.88 198 ALA A C 1
ATOM 1617 O O . ALA A 1 198 ? -5.058 -6.287 12.558 1.00 95.88 198 ALA A O 1
ATOM 1618 N N . TRP A 1 199 ? -5.914 -4.240 12.243 1.00 95.75 199 TRP A N 1
ATOM 1619 C CA . TRP A 1 199 ? -4.620 -3.566 12.207 1.00 95.75 199 TRP A CA 1
ATOM 1620 C C . TRP A 1 199 ? -3.881 -3.616 13.551 1.00 95.75 199 TRP A C 1
ATOM 1622 O O . TRP A 1 199 ? -2.677 -3.878 13.580 1.00 95.75 199 TRP A O 1
ATOM 1632 N N . GLU A 1 200 ? -4.597 -3.423 14.660 1.00 94.94 200 GLU A N 1
ATOM 1633 C CA . GLU A 1 200 ? -4.037 -3.546 16.008 1.00 94.94 200 GLU A CA 1
ATOM 1634 C C . GLU A 1 200 ? -3.544 -4.972 16.282 1.00 94.94 200 GLU A C 1
ATOM 1636 O O . GLU A 1 200 ? -2.406 -5.137 16.722 1.00 94.94 200 GLU A O 1
ATOM 1641 N N . ASN A 1 201 ? -4.326 -5.994 15.910 1.00 95.31 201 ASN A N 1
ATOM 1642 C CA . ASN A 1 201 ? -3.954 -7.404 16.086 1.00 95.31 201 ASN A CA 1
ATOM 1643 C C . ASN A 1 201 ? -2.650 -7.771 15.344 1.00 95.31 201 ASN A C 1
ATOM 1645 O O . ASN A 1 201 ? -1.890 -8.628 15.787 1.00 95.31 201 ASN A O 1
ATOM 1649 N N . MET A 1 202 ? -2.348 -7.084 14.237 1.00 93.81 202 MET A N 1
ATOM 1650 C CA . MET A 1 202 ? -1.122 -7.293 13.455 1.00 93.81 202 MET A CA 1
ATOM 1651 C C . MET A 1 202 ? 0.114 -6.546 13.982 1.00 93.81 202 MET A C 1
ATOM 1653 O O . MET A 1 202 ? 1.182 -6.631 13.370 1.00 93.81 202 MET A O 1
ATOM 1657 N N . GLY A 1 203 ? -0.001 -5.816 15.096 1.00 91.00 203 GLY A N 1
ATOM 1658 C CA . GLY A 1 203 ? 1.127 -5.127 15.729 1.00 91.00 203 GLY A CA 1
ATOM 1659 C C . GLY A 1 203 ? 1.380 -3.697 15.233 1.00 91.00 203 GLY A C 1
ATOM 1660 O O . GLY A 1 203 ? 2.466 -3.158 15.450 1.00 91.00 203 GLY A O 1
ATOM 1661 N N . GLY A 1 204 ? 0.400 -3.050 14.591 1.00 91.38 204 GLY A N 1
ATOM 1662 C CA . GLY A 1 204 ? 0.534 -1.685 14.064 1.00 91.38 204 GLY A CA 1
ATOM 1663 C C . GLY A 1 204 ? 1.187 -1.648 12.680 1.00 91.38 204 GLY A C 1
ATOM 1664 O O . GLY A 1 204 ? 0.972 -2.536 11.866 1.00 91.38 204 GLY A O 1
ATOM 1665 N N . GLY A 1 205 ? 1.942 -0.599 12.351 1.00 94.12 205 GLY A N 1
ATOM 1666 C CA . GLY A 1 205 ? 2.601 -0.444 11.048 1.00 94.12 205 GLY A CA 1
ATOM 1667 C C . GLY A 1 205 ? 1.883 0.534 10.120 1.00 94.12 205 GLY A C 1
ATOM 1668 O O . GLY A 1 205 ? 1.433 1.581 10.571 1.00 94.12 205 GLY A O 1
ATOM 1669 N N . LEU A 1 206 ? 1.787 0.201 8.829 1.00 96.19 206 LEU A N 1
ATOM 1670 C CA . LEU A 1 206 ? 1.065 0.995 7.828 1.00 96.19 206 LEU A CA 1
ATOM 1671 C C . LEU A 1 206 ? -0.280 0.357 7.503 1.00 96.19 206 LEU A C 1
ATOM 1673 O O . LEU A 1 206 ? -0.322 -0.807 7.111 1.00 96.19 206 LEU A O 1
ATOM 1677 N N . LEU A 1 207 ? -1.355 1.133 7.585 1.00 96.50 207 LEU A N 1
ATOM 1678 C CA . LEU A 1 207 ? -2.697 0.734 7.179 1.00 96.50 207 LEU A CA 1
ATOM 1679 C C . LEU A 1 207 ? -3.185 1.631 6.043 1.00 96.50 207 LEU A C 1
ATOM 1681 O O . LEU A 1 207 ? -3.117 2.857 6.117 1.00 96.50 207 LEU A O 1
ATOM 1685 N N . THR A 1 208 ? -3.713 1.010 4.993 1.00 96.25 208 THR A N 1
ATOM 1686 C CA . THR A 1 208 ? -4.221 1.698 3.806 1.00 96.25 208 THR A CA 1
ATOM 1687 C C . THR A 1 208 ? -5.543 1.121 3.329 1.00 96.25 208 THR A C 1
ATOM 1689 O O . THR A 1 208 ? -5.903 -0.018 3.633 1.00 96.25 208 THR A O 1
ATOM 1692 N N . TYR A 1 209 ? -6.270 1.911 2.546 1.00 94.75 209 TYR A N 1
ATOM 1693 C CA . TYR A 1 209 ? -7.335 1.386 1.699 1.00 94.75 209 TYR A CA 1
ATOM 1694 C C . TYR A 1 209 ? -6.744 0.732 0.445 1.00 94.75 209 TYR A C 1
ATOM 1696 O O . TYR A 1 209 ? -5.658 1.098 -0.007 1.00 94.75 209 TYR A O 1
ATOM 1704 N N . TYR A 1 210 ? -7.480 -0.204 -0.155 1.00 94.62 210 TYR A N 1
ATOM 1705 C CA . TYR A 1 210 ? -7.061 -0.850 -1.405 1.00 94.62 210 TYR A CA 1
ATOM 1706 C C . TYR A 1 210 ? -7.037 0.123 -2.592 1.00 94.62 210 TYR A C 1
ATOM 1708 O O . TYR A 1 210 ? -6.354 -0.115 -3.582 1.00 94.62 210 TYR A O 1
ATOM 1716 N N . THR A 1 211 ? -7.728 1.259 -2.470 1.00 95.44 211 THR A N 1
ATOM 1717 C CA . THR A 1 211 ? -7.677 2.383 -3.410 1.00 95.44 211 THR A CA 1
ATOM 1718 C C . THR A 1 211 ? -6.577 3.400 -3.086 1.00 95.44 211 THR A C 1
ATOM 1720 O O . THR A 1 211 ? -6.543 4.476 -3.681 1.00 95.44 211 THR A O 1
ATOM 1723 N N . THR A 1 212 ? -5.664 3.103 -2.155 1.00 96.44 212 THR A N 1
ATOM 1724 C CA . THR A 1 212 ? -4.485 3.934 -1.871 1.00 96.44 212 THR A CA 1
ATOM 1725 C C . THR A 1 212 ? -3.236 3.298 -2.467 1.00 96.44 212 THR A C 1
ATOM 1727 O O . THR A 1 212 ? -2.831 2.204 -2.066 1.00 96.44 212 THR A O 1
ATOM 1730 N N . LEU A 1 213 ? -2.611 3.983 -3.424 1.00 96.62 213 LEU A N 1
ATOM 1731 C CA . LEU A 1 213 ? -1.508 3.456 -4.220 1.00 96.62 213 LEU A CA 1
ATOM 1732 C C . LEU A 1 213 ? -0.256 4.341 -4.119 1.00 96.62 213 LEU A C 1
ATOM 1734 O O . LEU A 1 213 ? -0.372 5.573 -4.061 1.00 96.62 213 LEU A O 1
ATOM 1738 N N . PRO A 1 214 ? 0.945 3.738 -4.156 1.00 95.75 214 PRO A N 1
ATOM 1739 C CA . PRO A 1 214 ? 2.194 4.474 -4.164 1.00 95.75 214 PRO A CA 1
ATOM 1740 C C . PRO A 1 214 ? 2.532 4.922 -5.593 1.00 95.75 214 PRO A C 1
ATOM 1742 O O . PRO A 1 214 ? 2.915 4.124 -6.444 1.00 95.75 214 PRO A O 1
ATOM 1745 N N . MET A 1 215 ? 2.387 6.221 -5.840 1.00 93.88 215 MET A N 1
ATOM 1746 C CA . MET A 1 215 ? 2.627 6.895 -7.122 1.00 93.88 215 MET A CA 1
ATOM 1747 C C . MET A 1 215 ? 3.964 7.653 -7.158 1.00 93.88 215 MET A C 1
ATOM 1749 O O . MET A 1 215 ? 4.212 8.421 -8.081 1.00 93.88 215 MET A O 1
ATOM 1753 N N . GLY A 1 216 ? 4.810 7.497 -6.139 1.00 90.50 216 GLY A N 1
ATOM 1754 C CA . GLY A 1 216 ? 6.140 8.103 -6.089 1.00 90.50 216 GLY A CA 1
ATOM 1755 C C . GLY A 1 216 ? 7.223 7.230 -6.713 1.00 90.50 216 GLY A C 1
ATOM 1756 O O . GLY A 1 216 ? 7.051 6.024 -6.910 1.00 90.50 216 GLY A O 1
ATOM 1757 N N . SER A 1 217 ? 8.384 7.834 -6.964 1.00 90.06 217 SER A N 1
ATOM 1758 C CA . SER A 1 217 ? 9.592 7.076 -7.278 1.00 90.06 217 SER A CA 1
ATOM 1759 C C . SER A 1 217 ? 10.033 6.257 -6.062 1.00 90.06 217 SER A C 1
ATOM 1761 O O . SER A 1 217 ? 9.714 6.581 -4.915 1.00 90.06 217 SER A O 1
ATOM 1763 N N . ARG A 1 218 ? 10.814 5.199 -6.292 1.00 87.88 218 ARG A N 1
ATOM 1764 C CA . ARG A 1 218 ? 11.320 4.365 -5.195 1.00 87.88 218 ARG A CA 1
ATOM 1765 C C . ARG A 1 218 ? 12.129 5.176 -4.185 1.00 87.88 218 ARG A C 1
ATOM 1767 O O . ARG A 1 218 ? 12.035 4.896 -2.993 1.00 87.88 218 ARG A O 1
ATOM 1774 N N . GLU A 1 219 ? 12.876 6.173 -4.645 1.00 89.19 219 GLU A N 1
ATOM 1775 C CA . GLU A 1 219 ? 13.724 7.036 -3.813 1.00 89.19 219 GLU A CA 1
ATOM 1776 C C . GLU A 1 219 ? 12.980 8.219 -3.181 1.00 89.19 219 GLU A C 1
ATOM 1778 O O . GLU A 1 219 ? 13.606 9.079 -2.562 1.00 89.19 219 GLU A O 1
ATOM 1783 N N . ASP A 1 220 ? 11.650 8.270 -3.300 1.00 93.06 220 ASP A N 1
ATOM 1784 C CA . ASP A 1 220 ? 10.858 9.275 -2.602 1.00 93.06 220 ASP A CA 1
ATOM 1785 C C . ASP A 1 220 ? 11.137 9.232 -1.080 1.00 93.06 220 ASP A C 1
ATOM 1787 O O . ASP A 1 220 ? 11.102 8.147 -0.482 1.00 93.06 220 ASP A O 1
ATOM 1791 N N . PRO A 1 221 ? 11.400 10.383 -0.426 1.00 92.81 221 PRO A N 1
ATOM 1792 C CA . PRO A 1 221 ? 11.780 10.426 0.986 1.00 92.81 221 PRO A CA 1
ATOM 1793 C C . PRO A 1 221 ? 10.776 9.762 1.934 1.00 92.81 221 PRO A C 1
ATOM 1795 O O . PRO A 1 221 ? 11.183 9.175 2.940 1.00 92.81 221 PRO A O 1
ATOM 1798 N N . LEU A 1 222 ? 9.478 9.829 1.626 1.00 92.75 222 LEU A N 1
ATOM 1799 C CA . LEU A 1 222 ? 8.429 9.243 2.457 1.00 92.75 222 LEU A CA 1
ATOM 1800 C C . LEU A 1 222 ? 8.334 7.730 2.250 1.00 92.75 222 LEU A C 1
ATOM 1802 O O . LEU A 1 222 ? 8.276 6.976 3.218 1.00 92.75 222 LEU A O 1
ATOM 1806 N N . LEU A 1 223 ? 8.405 7.249 1.008 1.00 94.31 223 LEU A N 1
ATOM 1807 C CA . LEU A 1 223 ? 8.459 5.803 0.764 1.00 94.31 223 LEU A CA 1
ATOM 1808 C C . LEU A 1 223 ? 9.743 5.187 1.343 1.00 94.31 223 LEU A C 1
ATOM 1810 O O . LEU A 1 223 ? 9.720 4.081 1.889 1.00 94.31 223 LEU A O 1
ATOM 1814 N N . ALA A 1 224 ? 10.861 5.912 1.286 1.00 93.56 224 ALA A N 1
ATOM 1815 C CA . ALA A 1 224 ? 12.116 5.502 1.900 1.00 93.56 224 ALA A CA 1
ATOM 1816 C C . ALA A 1 224 ? 12.045 5.446 3.433 1.00 93.56 224 ALA A C 1
ATOM 1818 O O . ALA A 1 224 ? 12.611 4.518 4.018 1.00 93.56 224 ALA A O 1
ATOM 1819 N N . SER A 1 225 ? 11.352 6.387 4.086 1.00 92.38 225 SER A N 1
ATOM 1820 C CA . SER A 1 225 ? 11.162 6.367 5.543 1.00 92.38 225 SER A CA 1
ATOM 1821 C C . SER A 1 225 ? 10.265 5.205 5.975 1.00 92.38 225 SER A C 1
ATOM 1823 O O . SER A 1 225 ? 10.627 4.460 6.882 1.00 92.38 225 SER A O 1
ATOM 1825 N N . PHE A 1 226 ? 9.177 4.945 5.251 1.00 94.12 226 PHE A N 1
ATOM 1826 C CA . PHE A 1 226 ? 8.302 3.794 5.483 1.00 94.12 226 PHE A CA 1
ATOM 1827 C C . PHE A 1 226 ? 9.038 2.454 5.359 1.00 94.12 226 PHE A C 1
ATOM 1829 O O . PHE A 1 226 ? 8.835 1.543 6.162 1.00 94.12 226 PHE A O 1
ATOM 1836 N N . ARG A 1 227 ? 9.989 2.329 4.425 1.00 93.69 227 ARG A N 1
ATOM 1837 C CA . ARG A 1 227 ? 10.830 1.123 4.307 1.00 93.69 227 ARG A CA 1
ATOM 1838 C C . ARG A 1 227 ? 11.790 0.891 5.483 1.00 93.69 227 ARG A C 1
ATOM 1840 O O . ARG A 1 227 ? 12.453 -0.153 5.541 1.00 93.69 227 ARG A O 1
ATOM 1847 N N . ARG A 1 228 ? 11.907 1.843 6.414 1.00 92.31 228 ARG A N 1
ATOM 1848 C CA . ARG A 1 228 ? 12.647 1.657 7.672 1.00 92.31 228 ARG A CA 1
ATOM 1849 C C . ARG A 1 228 ? 11.831 0.919 8.732 1.00 92.31 228 ARG A C 1
ATOM 1851 O O . ARG A 1 228 ? 12.446 0.371 9.633 1.00 92.31 228 ARG A O 1
ATOM 1858 N N . ALA A 1 229 ? 10.508 0.820 8.567 1.00 91.75 229 ALA A N 1
ATOM 1859 C CA . ALA A 1 229 ? 9.596 0.148 9.497 1.00 91.75 229 ALA A CA 1
ATOM 1860 C C . ALA A 1 229 ? 9.524 0.785 10.901 1.00 91.75 229 ALA A C 1
ATOM 1862 O O . ALA A 1 229 ? 9.179 0.113 11.870 1.00 91.75 229 ALA A O 1
ATOM 1863 N N . GLU A 1 230 ? 9.833 2.077 11.015 1.00 91.06 230 GLU A N 1
ATOM 1864 C CA . GLU A 1 230 ? 9.810 2.820 12.277 1.00 91.06 230 GLU A CA 1
ATOM 1865 C C . GLU A 1 230 ? 8.589 3.748 12.313 1.00 91.06 230 GLU A C 1
ATOM 1867 O O . GLU A 1 230 ? 8.534 4.746 11.593 1.00 91.06 230 GLU A O 1
ATOM 1872 N N . TYR A 1 231 ? 7.608 3.424 13.160 1.00 91.88 231 TYR A N 1
ATOM 1873 C CA . TYR A 1 231 ? 6.356 4.180 13.300 1.00 91.88 231 TYR A CA 1
ATOM 1874 C C . TYR A 1 231 ? 6.152 4.576 14.768 1.00 91.88 231 TYR A C 1
ATOM 1876 O O . TYR A 1 231 ? 5.436 3.890 15.495 1.00 91.88 231 TYR A O 1
ATOM 1884 N N . PRO A 1 232 ? 6.817 5.644 15.246 1.00 89.44 232 PRO A N 1
ATOM 1885 C CA . PRO A 1 232 ? 6.858 5.959 16.672 1.00 89.44 232 PRO A CA 1
ATOM 1886 C C . PRO A 1 232 ? 5.541 6.520 17.213 1.00 89.44 232 PRO A C 1
ATOM 1888 O O . PRO A 1 232 ? 5.296 6.412 18.407 1.00 89.44 232 PRO A O 1
ATOM 1891 N N . LYS A 1 233 ? 4.727 7.145 16.355 1.00 92.06 233 LYS A N 1
ATOM 1892 C CA . LYS A 1 233 ? 3.471 7.808 16.716 1.00 92.06 233 LYS A CA 1
ATOM 1893 C C . LYS A 1 233 ? 2.422 7.624 15.632 1.00 92.06 233 LYS A C 1
ATOM 1895 O O . LYS A 1 233 ? 2.761 7.481 14.453 1.00 92.06 233 LYS A O 1
ATOM 1900 N N . LEU A 1 234 ? 1.160 7.697 16.028 1.00 92.81 234 LEU A N 1
ATOM 1901 C CA . LEU A 1 234 ? 0.014 7.631 15.148 1.00 92.81 234 LEU A CA 1
ATOM 1902 C C . LEU A 1 234 ? -0.012 8.868 14.245 1.00 92.81 234 LEU A C 1
ATOM 1904 O O . LEU A 1 234 ? -0.209 10.004 14.680 1.00 92.81 234 LEU A O 1
ATOM 1908 N N . THR A 1 235 ? 0.242 8.639 12.966 1.00 92.94 235 THR A N 1
ATOM 1909 C CA . THR A 1 235 ? 0.409 9.665 11.944 1.00 92.94 235 THR A CA 1
ATOM 1910 C C . THR A 1 235 ? -0.655 9.507 10.873 1.00 92.94 235 THR A C 1
ATOM 1912 O O . THR A 1 235 ? -0.952 8.399 10.416 1.00 92.94 235 THR A O 1
ATOM 1915 N N . ARG A 1 236 ? -1.208 10.644 10.457 1.00 92.38 236 ARG A N 1
ATOM 1916 C CA . ARG A 1 236 ? -2.083 10.776 9.295 1.00 92.38 236 ARG A CA 1
ATOM 1917 C C . ARG A 1 236 ? -1.584 11.900 8.400 1.00 92.38 236 ARG A C 1
ATOM 1919 O O . ARG A 1 236 ? -0.869 12.791 8.850 1.00 92.38 236 ARG A O 1
ATOM 1926 N N . TRP A 1 237 ? -2.029 11.899 7.152 1.00 92.50 237 TRP A N 1
ATOM 1927 C CA . TRP A 1 237 ? -1.619 12.898 6.170 1.00 92.50 237 TRP A CA 1
ATOM 1928 C C . TRP A 1 237 ? -2.789 13.769 5.727 1.00 92.50 237 TRP A C 1
ATOM 1930 O O . TRP A 1 237 ? -3.912 13.295 5.526 1.00 92.50 237 TRP A O 1
ATOM 1940 N N . GLU A 1 238 ? -2.525 15.062 5.556 1.00 89.88 238 GLU A N 1
ATOM 1941 C CA . GLU A 1 238 ? -3.514 16.019 5.069 1.00 89.88 238 GLU A CA 1
ATOM 1942 C C . GLU A 1 238 ? -4.125 15.553 3.743 1.00 89.88 238 GLU A C 1
ATOM 1944 O O . GLU A 1 238 ? -3.426 15.086 2.842 1.00 89.88 238 GLU A O 1
ATOM 1949 N N . LYS A 1 239 ? -5.447 15.715 3.598 1.00 86.25 239 LYS A N 1
ATOM 1950 C CA . LYS A 1 239 ? -6.205 15.359 2.383 1.00 86.25 239 LYS A CA 1
ATOM 1951 C C . LYS A 1 239 ? -6.111 13.877 1.969 1.00 86.25 239 LYS A C 1
ATOM 1953 O O . LYS A 1 239 ? -6.501 13.557 0.849 1.00 86.25 239 LYS A O 1
ATOM 1958 N N . LEU A 1 240 ? -5.588 13.000 2.830 1.00 86.62 240 LEU A N 1
ATOM 1959 C CA . LEU A 1 240 ? -5.637 11.544 2.664 1.00 86.62 240 LEU A CA 1
ATOM 1960 C C . LEU A 1 240 ? -6.591 10.867 3.654 1.00 86.62 240 LEU A C 1
ATOM 1962 O O . LEU A 1 240 ? -6.792 9.666 3.542 1.00 86.62 240 LEU A O 1
ATOM 1966 N N . GLY A 1 241 ? -7.192 11.610 4.591 1.00 84.38 241 GLY A N 1
ATOM 1967 C CA . GLY A 1 241 ? -8.196 11.082 5.521 1.00 84.38 241 GLY A CA 1
ATOM 1968 C C . GLY A 1 241 ? -7.728 9.799 6.216 1.00 84.38 241 GLY A C 1
ATOM 1969 O O . GLY A 1 241 ? -6.644 9.757 6.793 1.00 84.38 241 GLY A O 1
ATOM 1970 N N . SER A 1 242 ? -8.544 8.751 6.119 1.00 86.56 242 SER A N 1
ATOM 1971 C CA . SER A 1 242 ? -8.257 7.385 6.575 1.00 86.56 242 SER A CA 1
ATOM 1972 C C . SER A 1 242 ? -7.539 6.512 5.532 1.00 86.56 242 SER A C 1
ATOM 1974 O O . SER A 1 242 ? -7.283 5.335 5.795 1.00 86.56 242 SER A O 1
ATOM 1976 N N . GLY A 1 243 ? -7.241 7.071 4.354 1.00 89.94 243 GLY A N 1
ATOM 1977 C CA . GLY A 1 243 ? -6.610 6.432 3.198 1.00 89.94 243 GLY A CA 1
ATOM 1978 C C . GLY A 1 243 ? -5.217 5.871 3.476 1.00 89.94 243 GLY A C 1
ATOM 1979 O O . GLY A 1 243 ? -4.858 4.837 2.908 1.00 89.94 243 GLY A O 1
ATOM 1980 N N . LEU A 1 244 ? -4.459 6.531 4.355 1.00 94.25 244 LEU A N 1
ATOM 1981 C CA . LEU A 1 244 ? -3.135 6.122 4.820 1.00 94.25 244 LEU A CA 1
ATOM 1982 C C . LEU A 1 244 ? -2.973 6.492 6.297 1.00 94.25 244 LEU A C 1
ATOM 1984 O O . LEU A 1 244 ? -3.098 7.659 6.671 1.00 94.25 244 LEU A O 1
ATOM 1988 N N . LEU A 1 245 ? -2.662 5.493 7.112 1.00 94.56 245 LEU A N 1
ATOM 1989 C CA . LEU A 1 245 ? -2.416 5.614 8.542 1.00 94.56 245 LEU A CA 1
ATOM 1990 C C . LEU A 1 245 ? -1.115 4.890 8.880 1.00 94.56 245 LEU A C 1
ATOM 1992 O O . LEU A 1 245 ? -0.826 3.830 8.325 1.00 94.56 245 LEU A O 1
ATOM 1996 N N . ALA A 1 246 ? -0.337 5.457 9.794 1.00 95.38 246 ALA A N 1
ATOM 1997 C CA . ALA A 1 246 ? 0.862 4.823 10.326 1.00 95.38 246 ALA A CA 1
ATOM 1998 C C . ALA A 1 246 ? 0.864 4.920 11.842 1.00 95.38 246 ALA A C 1
ATOM 2000 O O . ALA A 1 246 ? 0.492 5.961 12.369 1.00 95.38 246 ALA A O 1
ATOM 2001 N N . GLY A 1 247 ? 1.302 3.889 12.555 1.00 94.56 247 GLY A N 1
ATOM 2002 C CA . GLY A 1 247 ? 1.440 3.994 14.004 1.00 94.56 247 GLY A CA 1
ATOM 2003 C C . GLY A 1 247 ? 1.809 2.691 14.699 1.00 94.56 247 GLY A C 1
ATOM 2004 O O . GLY A 1 247 ? 1.727 1.619 14.091 1.00 94.56 247 GLY A O 1
ATOM 2005 N N . PRO A 1 248 ? 2.222 2.772 15.973 1.00 94.88 248 PRO A N 1
ATOM 2006 C CA . PRO A 1 248 ? 2.511 1.601 16.785 1.00 94.88 248 PRO A CA 1
ATOM 2007 C C . PRO A 1 248 ? 1.220 0.987 17.346 1.00 94.88 248 PRO A C 1
ATOM 2009 O O . PRO A 1 248 ? 0.236 1.689 17.582 1.00 94.88 248 PRO A O 1
ATOM 2012 N N . GLN A 1 249 ? 1.247 -0.316 17.633 1.00 94.06 249 GLN A N 1
ATOM 2013 C CA . GLN A 1 249 ? 0.111 -1.054 18.204 1.00 94.06 249 GLN A CA 1
ATOM 2014 C C . GLN A 1 249 ? -0.488 -0.386 19.452 1.00 94.06 249 GLN A C 1
ATOM 2016 O O . GLN A 1 249 ? -1.704 -0.298 19.595 1.00 94.06 249 GLN A O 1
ATOM 2021 N N . THR A 1 250 ? 0.367 0.105 20.351 1.00 93.19 250 THR A N 1
ATOM 2022 C CA . THR A 1 250 ? -0.038 0.674 21.643 1.00 93.19 250 THR A CA 1
ATOM 2023 C C . THR A 1 250 ? -0.923 1.906 21.494 1.00 93.19 250 THR A C 1
ATOM 2025 O O . THR A 1 250 ? -1.919 2.031 22.207 1.00 93.19 250 THR A O 1
ATOM 2028 N N . GLU A 1 251 ? -0.592 2.798 20.560 1.00 92.12 251 GLU A N 1
ATOM 2029 C CA . GLU A 1 251 ? -1.399 3.988 20.292 1.00 92.12 251 GLU A CA 1
ATOM 2030 C C . GLU A 1 251 ? -2.704 3.611 19.588 1.00 92.12 251 GLU A C 1
ATOM 2032 O O . GLU A 1 251 ? -3.758 4.092 19.988 1.00 92.12 251 GLU A O 1
ATOM 2037 N N . VAL A 1 252 ? -2.673 2.680 18.626 1.00 92.25 252 VAL A N 1
ATOM 2038 C CA . VAL A 1 252 ? -3.892 2.184 17.959 1.00 92.25 252 VAL A CA 1
ATOM 2039 C C . VAL A 1 252 ? -4.872 1.586 18.977 1.00 92.25 252 VAL A C 1
ATOM 2041 O O . VAL A 1 252 ? -6.050 1.945 18.985 1.00 92.25 252 VAL A O 1
ATOM 2044 N N . ALA A 1 253 ? -4.391 0.741 19.891 1.00 91.81 253 ALA A N 1
ATOM 2045 C CA . ALA A 1 253 ? -5.211 0.150 20.946 1.00 91.81 253 ALA A CA 1
ATOM 2046 C C . ALA A 1 253 ? -5.792 1.203 21.906 1.00 91.81 253 ALA A C 1
ATOM 2048 O O . ALA A 1 253 ? -6.933 1.070 22.353 1.00 91.81 253 ALA A O 1
ATOM 2049 N N . ALA A 1 254 ? -5.025 2.249 22.231 1.00 91.06 254 ALA A N 1
ATOM 2050 C CA . ALA A 1 254 ? -5.494 3.344 23.076 1.00 91.06 254 ALA A CA 1
ATOM 2051 C C . ALA A 1 254 ? -6.638 4.121 22.411 1.00 91.06 254 ALA A C 1
ATOM 2053 O O . ALA A 1 254 ? -7.649 4.379 23.060 1.00 91.06 254 ALA A O 1
ATOM 2054 N N . VAL A 1 255 ? -6.515 4.406 21.111 1.00 90.75 255 VAL A N 1
ATOM 2055 C CA . VAL A 1 255 ? -7.561 5.078 20.327 1.00 90.75 255 VAL A CA 1
ATOM 2056 C C . VAL A 1 255 ? -8.845 4.259 20.309 1.00 90.75 255 VAL A C 1
ATOM 2058 O O . VAL A 1 255 ? -9.907 4.786 20.630 1.00 90.75 255 VAL A O 1
ATOM 2061 N N . ILE A 1 256 ? -8.760 2.959 20.014 1.00 89.38 256 ILE A N 1
ATOM 2062 C CA . ILE A 1 256 ? -9.939 2.079 19.984 1.00 89.38 256 ILE A CA 1
ATOM 2063 C C . ILE A 1 256 ? -10.653 2.078 21.346 1.00 89.38 256 ILE A C 1
ATOM 2065 O O . ILE A 1 256 ? -11.875 2.198 21.400 1.00 89.38 256 ILE A O 1
ATOM 2069 N N . LYS A 1 257 ? -9.904 2.002 22.453 1.00 90.12 257 LYS A N 1
ATOM 2070 C CA . LYS A 1 257 ? -10.474 2.052 23.810 1.00 90.12 257 LYS A CA 1
ATOM 2071 C C . LYS A 1 257 ? -11.121 3.398 24.132 1.00 90.12 257 LYS A C 1
ATOM 2073 O O . LYS A 1 257 ? -12.202 3.414 24.711 1.00 90.12 257 LYS A O 1
ATOM 2078 N N . GLU A 1 258 ? -10.484 4.507 23.758 1.00 88.44 258 GLU A N 1
ATOM 2079 C CA . GLU A 1 258 ? -11.030 5.861 23.934 1.00 88.44 258 GLU A CA 1
ATOM 2080 C C . GLU A 1 258 ? -12.375 6.009 23.213 1.00 88.44 258 GLU A C 1
ATOM 2082 O O . GLU A 1 258 ? -13.338 6.525 23.775 1.00 88.44 258 GLU A O 1
ATOM 2087 N N . ILE A 1 259 ? -12.459 5.496 21.987 1.00 85.94 259 ILE A N 1
ATOM 2088 C CA . ILE A 1 259 ? -13.673 5.547 21.175 1.00 85.94 259 ILE A CA 1
ATOM 2089 C C . ILE A 1 259 ? -14.779 4.682 21.765 1.00 85.94 259 ILE A C 1
ATOM 2091 O O . ILE A 1 259 ? -15.906 5.150 21.873 1.00 85.94 259 ILE A O 1
ATOM 2095 N N . LEU A 1 260 ? -14.475 3.448 22.173 1.00 84.69 260 LEU A N 1
ATOM 2096 C CA . LEU A 1 260 ? -15.474 2.556 22.772 1.00 84.69 260 LEU A CA 1
ATOM 2097 C C . LEU A 1 260 ? -15.989 3.067 24.123 1.00 84.69 260 LEU A C 1
ATOM 2099 O O . LEU A 1 260 ? -17.115 2.754 24.499 1.00 84.69 260 LEU A O 1
ATOM 2103 N N . ALA A 1 261 ? -15.191 3.865 24.833 1.00 85.56 261 ALA A N 1
ATOM 2104 C CA . ALA A 1 261 ? -15.603 4.545 26.056 1.00 85.56 261 ALA A CA 1
ATOM 2105 C C . ALA A 1 261 ? -16.369 5.858 25.801 1.00 85.56 261 ALA A C 1
ATOM 2107 O O . ALA A 1 261 ? -16.875 6.457 26.748 1.00 85.56 261 ALA A O 1
ATOM 2108 N N . SER A 1 262 ? -16.433 6.339 24.555 1.00 82.81 262 SER A N 1
ATOM 2109 C CA . SER A 1 262 ? -17.098 7.594 24.217 1.00 82.81 262 SER A CA 1
ATOM 2110 C C . SER A 1 262 ? -18.601 7.403 24.041 1.00 82.81 262 SER A C 1
ATOM 2112 O O . SER A 1 262 ? -19.043 6.606 23.216 1.00 82.81 262 SER A O 1
ATOM 2114 N N . ASP A 1 263 ? -19.392 8.255 24.693 1.00 76.12 263 ASP A N 1
ATOM 2115 C CA . ASP A 1 263 ? -20.849 8.312 24.498 1.00 76.12 263 ASP A CA 1
ATOM 2116 C C . ASP A 1 263 ? -21.246 8.657 23.047 1.00 76.12 263 ASP A C 1
ATOM 2118 O O . ASP A 1 263 ? -22.371 8.409 22.621 1.00 76.12 263 ASP A O 1
ATOM 2122 N N . LYS A 1 264 ? -20.313 9.210 22.257 1.00 77.38 264 LYS A N 1
ATOM 2123 C CA . LYS A 1 264 ? -20.528 9.590 20.851 1.00 77.38 264 LYS A CA 1
ATOM 2124 C C . LYS A 1 264 ? -20.338 8.436 19.867 1.00 77.38 264 LYS A C 1
ATOM 2126 O O . LYS A 1 264 ? -20.583 8.618 18.676 1.00 77.38 264 LYS A O 1
ATOM 2131 N N . ALA A 1 265 ? -19.902 7.264 20.335 1.00 71.88 265 ALA A N 1
ATOM 2132 C CA . ALA A 1 265 ? -19.649 6.107 19.480 1.00 71.88 265 ALA A CA 1
ATOM 2133 C C . ALA A 1 265 ? -20.905 5.626 18.736 1.00 71.88 265 ALA A C 1
ATOM 2135 O O . ALA A 1 265 ? -20.801 5.174 17.600 1.00 71.88 265 ALA A O 1
ATOM 2136 N N . ALA A 1 266 ? -22.087 5.763 19.344 1.00 72.00 266 ALA A N 1
ATOM 2137 C CA . ALA A 1 266 ? -23.339 5.278 18.763 1.00 72.00 266 ALA A CA 1
ATOM 2138 C C . ALA A 1 266 ? -23.809 6.092 17.538 1.00 72.00 266 ALA A C 1
ATOM 2140 O O . ALA A 1 266 ? -24.497 5.556 16.674 1.00 72.00 266 ALA A O 1
ATOM 2141 N N . GLU A 1 267 ? -23.436 7.373 17.449 1.00 71.31 267 GLU A N 1
ATOM 2142 C CA . GLU A 1 267 ? -23.901 8.301 16.401 1.00 71.31 267 GLU A CA 1
ATOM 2143 C C . GLU A 1 267 ? -22.835 8.603 15.338 1.00 71.31 267 GLU A C 1
ATOM 2145 O O . GLU A 1 267 ? -23.099 9.276 14.336 1.00 71.31 267 GLU A O 1
ATOM 2150 N N . ALA A 1 268 ? -21.605 8.144 15.552 1.00 73.00 268 ALA A N 1
ATOM 2151 C CA . ALA A 1 268 ? -20.499 8.463 14.673 1.00 73.00 268 ALA A CA 1
ATOM 2152 C C . ALA A 1 268 ? -20.497 7.609 13.406 1.00 73.00 268 ALA A C 1
ATOM 2154 O O . ALA A 1 268 ? -20.743 6.409 13.435 1.00 73.00 268 ALA A O 1
ATOM 2155 N N . LYS A 1 269 ? -20.154 8.250 12.285 1.00 72.88 269 LYS A N 1
ATOM 2156 C CA . LYS A 1 269 ? -20.003 7.599 10.973 1.00 72.88 269 LYS A CA 1
ATOM 2157 C C . LYS A 1 269 ? -18.555 7.259 10.630 1.00 72.88 269 LYS A C 1
ATOM 2159 O O . LYS A 1 269 ? -18.312 6.414 9.779 1.00 72.88 269 LYS A O 1
ATOM 2164 N N . ASP A 1 270 ? -17.607 7.943 11.264 1.00 73.44 270 ASP A N 1
ATOM 2165 C CA . ASP A 1 270 ? -16.176 7.810 11.007 1.00 73.44 270 ASP A CA 1
ATOM 2166 C C . ASP A 1 270 ? -15.417 7.891 12.333 1.00 73.44 270 ASP A C 1
ATOM 2168 O O . ASP A 1 270 ? -15.673 8.762 13.171 1.00 73.44 270 ASP A O 1
ATOM 2172 N N . LEU A 1 271 ? -14.459 6.988 12.503 1.00 77.31 271 LEU A N 1
ATOM 2173 C CA . LEU A 1 271 ? -13.569 6.928 13.650 1.00 77.31 271 LEU A CA 1
ATOM 2174 C C . LEU A 1 271 ? -12.747 8.207 13.800 1.00 77.31 271 LEU A C 1
ATOM 2176 O O . LEU A 1 271 ? -12.572 8.718 14.910 1.00 77.31 271 LEU A O 1
ATOM 2180 N N . LEU A 1 272 ? -12.319 8.786 12.678 1.00 77.88 272 LEU A N 1
ATOM 2181 C CA . LEU A 1 272 ? -11.538 10.021 12.675 1.00 77.88 272 LEU A CA 1
ATOM 2182 C C . LEU A 1 272 ? -12.342 11.254 13.108 1.00 77.88 272 LEU A C 1
ATOM 2184 O O . LEU A 1 272 ? -11.736 12.272 13.445 1.00 77.88 272 LEU A O 1
ATOM 2188 N N . ALA A 1 273 ? -13.677 11.185 13.100 1.00 72.94 273 ALA A N 1
ATOM 2189 C CA . ALA A 1 273 ? -14.532 12.275 13.563 1.00 72.94 273 ALA A CA 1
ATOM 2190 C C . ALA A 1 273 ? -14.631 12.338 15.096 1.00 72.94 273 ALA A C 1
ATOM 2192 O O . ALA A 1 273 ? -14.867 13.414 15.649 1.00 72.94 273 ALA A O 1
ATOM 2193 N N . ILE A 1 274 ? -14.448 11.202 15.776 1.00 73.50 274 ILE A N 1
ATOM 2194 C CA . ILE A 1 274 ? -14.512 11.104 17.241 1.00 73.50 274 ILE A CA 1
ATOM 2195 C C . ILE A 1 274 ? -13.135 11.297 17.863 1.00 73.50 274 ILE A C 1
ATOM 2197 O O . ILE A 1 274 ? -13.019 11.940 18.907 1.00 73.50 274 ILE A O 1
ATOM 2201 N N . ALA A 1 275 ? -12.103 10.728 17.235 1.00 75.25 275 ALA A N 1
ATOM 2202 C CA . ALA A 1 275 ? -10.762 10.720 17.792 1.00 75.25 275 ALA A CA 1
ATOM 2203 C C . ALA A 1 275 ? -10.262 12.142 18.085 1.00 75.25 275 ALA A C 1
ATOM 2205 O O . ALA A 1 275 ? -10.444 13.072 17.289 1.00 75.25 275 ALA A O 1
ATOM 2206 N N . SER A 1 276 ? -9.622 12.315 19.244 1.00 69.00 276 SER A N 1
ATOM 2207 C CA . SER A 1 276 ? -9.174 13.633 19.680 1.00 69.00 276 SER A CA 1
ATOM 2208 C C . SER A 1 276 ? -8.204 14.256 18.663 1.00 69.00 276 SER A C 1
ATOM 2210 O O . SER A 1 276 ? -7.381 13.580 18.039 1.00 69.00 276 SER A O 1
ATOM 2212 N N . LYS A 1 277 ? -8.252 15.585 18.504 1.00 70.06 277 LYS A N 1
ATOM 2213 C CA . LYS A 1 277 ? -7.355 16.299 17.574 1.00 70.06 277 LYS A CA 1
ATOM 2214 C C . LYS A 1 277 ? -5.869 16.112 17.909 1.00 70.06 277 LYS A C 1
ATOM 2216 O O . LYS A 1 277 ? -5.041 16.268 17.018 1.00 70.06 277 LYS A O 1
ATOM 2221 N N . ASN A 1 278 ? -5.552 15.768 19.158 1.00 74.62 278 ASN A N 1
ATOM 2222 C CA . ASN A 1 278 ? -4.187 15.575 19.647 1.00 74.62 278 ASN A CA 1
ATOM 2223 C C . ASN A 1 278 ? -3.706 14.123 19.523 1.00 74.62 278 ASN A C 1
ATOM 2225 O O . ASN A 1 278 ? -2.534 13.852 19.769 1.00 74.62 278 ASN A O 1
ATOM 2229 N N . THR A 1 279 ? -4.592 13.201 19.144 1.00 83.06 279 THR A N 1
ATOM 2230 C CA . THR A 1 279 ? -4.282 11.777 18.992 1.00 83.06 279 THR A CA 1
ATOM 2231 C C . THR A 1 279 ? -3.383 11.514 17.783 1.00 83.06 279 THR A C 1
ATOM 2233 O O . THR A 1 279 ? -2.582 10.588 17.802 1.00 83.06 279 THR A O 1
ATOM 2236 N N . PHE A 1 280 ? -3.489 12.337 16.735 1.00 88.00 280 PHE A N 1
ATOM 2237 C CA . PHE A 1 280 ? -2.737 12.151 15.497 1.00 88.00 280 PHE A CA 1
ATOM 2238 C C . PHE A 1 280 ? -1.731 13.266 15.262 1.00 88.00 280 PHE A C 1
ATOM 2240 O O . PHE A 1 280 ? -2.071 14.449 15.317 1.00 88.00 280 PHE A O 1
ATOM 2247 N N . ILE A 1 281 ? -0.530 12.885 14.835 1.00 90.44 281 ILE A N 1
ATOM 2248 C CA . ILE A 1 281 ? 0.340 13.794 14.093 1.00 90.44 281 ILE A CA 1
ATOM 2249 C C . ILE A 1 281 ? -0.224 13.927 12.682 1.00 90.44 281 ILE A C 1
ATOM 2251 O O . ILE A 1 281 ? -0.449 12.930 11.997 1.00 90.44 281 ILE A O 1
ATOM 2255 N N . ILE A 1 282 ? -0.473 15.164 12.259 1.00 90.00 282 ILE A N 1
ATOM 2256 C CA . ILE A 1 282 ? -0.927 15.472 10.905 1.00 90.00 282 ILE A CA 1
ATOM 2257 C C . ILE A 1 282 ? 0.270 15.982 10.120 1.00 90.00 282 ILE A C 1
ATOM 2259 O O . ILE A 1 282 ? 0.780 17.063 10.407 1.00 90.00 282 ILE A O 1
ATOM 2263 N N . ASP A 1 283 ? 0.709 15.196 9.148 1.00 89.25 283 ASP A N 1
ATOM 2264 C CA . ASP A 1 283 ? 1.783 15.570 8.236 1.00 89.25 283 ASP A CA 1
ATOM 2265 C C . ASP A 1 283 ? 1.220 16.039 6.882 1.00 89.25 283 ASP A C 1
ATOM 2267 O O . ASP A 1 283 ? 0.070 15.768 6.522 1.00 89.25 283 ASP A O 1
ATOM 2271 N N . LYS A 1 284 ? 2.026 16.775 6.119 1.00 91.81 284 LYS A N 1
ATOM 2272 C CA . LYS A 1 284 ? 1.636 17.368 4.834 1.00 91.81 284 LYS A CA 1
ATOM 2273 C C . LYS A 1 284 ? 1.277 16.293 3.818 1.00 91.81 284 LYS A C 1
ATOM 2275 O O . LYS A 1 284 ? 1.920 15.251 3.763 1.00 91.81 284 LYS A O 1
ATOM 2280 N N . LYS A 1 285 ? 0.306 16.576 2.942 1.00 88.62 285 LYS A N 1
ATOM 2281 C CA . LYS A 1 285 ? -0.086 15.638 1.878 1.00 88.62 285 LYS A CA 1
ATOM 2282 C C . LYS A 1 285 ? 1.145 15.176 1.071 1.00 88.62 285 LYS A C 1
ATOM 2284 O O . LYS A 1 285 ? 1.775 16.019 0.426 1.00 88.62 285 LYS A O 1
ATOM 2289 N N . PRO A 1 286 ? 1.450 13.869 1.025 1.00 89.31 286 PRO A N 1
ATOM 2290 C CA . PRO A 1 286 ? 2.558 13.362 0.232 1.00 89.31 286 PRO A CA 1
ATOM 2291 C C . PRO A 1 286 ? 2.211 13.378 -1.257 1.00 89.31 286 PRO A C 1
ATOM 2293 O O . PRO A 1 286 ? 1.111 12.995 -1.654 1.00 89.31 286 PRO A O 1
ATOM 2296 N N . ALA A 1 287 ? 3.166 13.787 -2.094 1.00 89.38 287 ALA A N 1
ATOM 2297 C CA . ALA A 1 287 ? 3.029 13.705 -3.551 1.00 89.38 287 ALA A CA 1
ATOM 2298 C C . ALA A 1 287 ? 3.116 12.252 -4.055 1.00 89.38 287 ALA A C 1
ATOM 2300 O O . ALA A 1 287 ? 2.511 11.905 -5.065 1.00 89.38 287 ALA A O 1
ATOM 2301 N N . ALA A 1 288 ? 3.830 11.398 -3.318 1.00 92.69 288 ALA A N 1
ATOM 2302 C CA . ALA A 1 288 ? 4.097 10.009 -3.669 1.00 92.69 288 ALA A CA 1
ATOM 2303 C C . ALA A 1 288 ? 2.936 9.035 -3.419 1.00 92.69 288 ALA A C 1
ATOM 2305 O O . ALA A 1 288 ? 3.068 7.856 -3.740 1.00 92.69 288 ALA A O 1
ATOM 2306 N N . ILE A 1 289 ? 1.816 9.476 -2.840 1.00 95.00 289 ILE A N 1
ATOM 2307 C CA . ILE A 1 289 ? 0.666 8.613 -2.539 1.00 95.00 289 ILE A CA 1
ATOM 2308 C C . ILE A 1 289 ? -0.589 9.204 -3.175 1.00 95.00 289 ILE A C 1
ATOM 2310 O O . ILE A 1 289 ? -0.921 10.372 -2.961 1.00 95.00 289 ILE A O 1
ATOM 2314 N N . ALA A 1 290 ? -1.320 8.372 -3.910 1.00 94.94 290 ALA A N 1
ATOM 2315 C CA . ALA A 1 290 ? -2.640 8.704 -4.421 1.00 94.94 290 ALA A CA 1
ATOM 2316 C C . ALA A 1 290 ? -3.699 7.875 -3.700 1.00 94.94 290 ALA A C 1
ATOM 2318 O O . ALA A 1 290 ? -3.544 6.667 -3.542 1.00 94.94 290 ALA A O 1
ATOM 2319 N N . TRP A 1 291 ? -4.783 8.528 -3.296 1.00 95.38 291 TRP A N 1
ATOM 2320 C CA . TRP A 1 291 ? -5.965 7.874 -2.752 1.00 95.38 291 TRP A CA 1
ATOM 2321 C C . TRP A 1 291 ? -7.153 8.183 -3.656 1.00 95.38 291 TRP A C 1
ATOM 2323 O O . TRP A 1 291 ? -7.451 9.352 -3.906 1.00 95.38 291 TRP A O 1
ATOM 2333 N N . TYR A 1 292 ? -7.780 7.130 -4.177 1.00 94.88 292 TYR A N 1
ATOM 2334 C CA . TYR A 1 292 ? -8.976 7.211 -5.010 1.00 94.88 292 TYR A CA 1
ATOM 2335 C C . TYR A 1 292 ? -10.204 6.981 -4.124 1.00 94.88 292 TYR A C 1
ATOM 2337 O O . TYR A 1 292 ? -10.821 5.917 -4.159 1.00 94.88 292 TYR A O 1
ATOM 2345 N N . ASP A 1 293 ? -10.510 7.955 -3.265 1.00 92.75 293 ASP A N 1
ATOM 2346 C CA . ASP A 1 293 ? -11.771 7.980 -2.520 1.00 92.75 293 ASP A CA 1
ATOM 2347 C C . ASP A 1 293 ? -12.925 8.450 -3.411 1.00 92.75 293 ASP A C 1
ATOM 2349 O O . ASP A 1 293 ? -12.700 9.046 -4.467 1.00 92.75 293 ASP A O 1
ATOM 2353 N N . ALA A 1 294 ? -14.163 8.210 -2.972 1.00 91.31 294 ALA A N 1
ATOM 2354 C CA . ALA A 1 294 ? -15.357 8.597 -3.723 1.00 91.31 294 ALA A CA 1
ATOM 2355 C C . ALA A 1 294 ? -15.328 10.086 -4.113 1.00 91.31 294 ALA A C 1
ATOM 2357 O O . ALA A 1 294 ? -15.527 10.407 -5.280 1.00 91.31 294 ALA A O 1
ATOM 2358 N N . ASN A 1 295 ? -14.939 10.979 -3.193 1.00 91.62 295 ASN A N 1
ATOM 2359 C CA . ASN A 1 295 ? -14.873 12.416 -3.476 1.00 91.62 295 ASN A CA 1
ATOM 2360 C C . ASN A 1 295 ? -13.817 12.758 -4.540 1.00 91.62 295 ASN A C 1
ATOM 2362 O O . ASN A 1 295 ? -14.053 13.602 -5.404 1.00 91.62 295 ASN A O 1
ATOM 2366 N N . THR A 1 296 ? -12.635 12.129 -4.498 1.00 91.69 296 THR A N 1
ATOM 2367 C CA . THR A 1 296 ? -11.599 12.350 -5.518 1.00 91.69 296 THR A CA 1
ATOM 2368 C C . THR A 1 296 ? -12.027 11.791 -6.869 1.00 91.69 296 THR A C 1
ATOM 2370 O O . THR A 1 296 ? -11.764 12.426 -7.893 1.00 91.69 296 THR A O 1
ATOM 2373 N N . VAL A 1 297 ? -12.684 10.629 -6.890 1.00 93.75 297 VAL A N 1
ATOM 2374 C CA . VAL A 1 297 ? -13.171 10.005 -8.125 1.00 93.75 297 VAL A CA 1
ATOM 2375 C C . VAL A 1 297 ? -14.288 10.838 -8.748 1.00 93.75 297 VAL A C 1
ATOM 2377 O O . VAL A 1 297 ? -14.190 11.178 -9.922 1.00 93.75 297 VAL A O 1
ATOM 2380 N N . GLU A 1 298 ? -15.276 11.271 -7.969 1.00 93.25 298 GLU A N 1
ATOM 2381 C CA . GLU A 1 298 ? -16.347 12.164 -8.426 1.00 93.25 298 GLU A CA 1
ATOM 2382 C C . GLU A 1 298 ? -15.806 13.513 -8.911 1.00 93.25 298 GLU A C 1
ATOM 2384 O O . GLU A 1 298 ? -16.174 13.985 -9.986 1.00 93.25 298 GLU A O 1
ATOM 2389 N N . GLY A 1 299 ? -14.883 14.116 -8.156 1.00 92.50 299 GLY A N 1
ATOM 2390 C CA . GLY A 1 299 ? -14.370 15.450 -8.457 1.00 92.50 299 GLY A CA 1
ATOM 2391 C C . GLY A 1 299 ? -13.392 15.515 -9.633 1.00 92.50 299 GLY A C 1
ATOM 2392 O O . GLY A 1 299 ? -13.320 16.543 -10.303 1.00 92.50 299 GLY A O 1
ATOM 2393 N N . LYS A 1 300 ? -12.607 14.457 -9.885 1.00 92.88 300 LYS A N 1
ATOM 2394 C CA . LYS A 1 300 ? -11.551 14.464 -10.921 1.00 92.88 300 LYS A CA 1
ATOM 2395 C C . LYS A 1 300 ? -11.799 13.511 -12.082 1.00 92.88 300 LYS A C 1
ATOM 2397 O O . LYS A 1 300 ? -11.254 13.726 -13.162 1.00 92.88 300 LYS A O 1
ATOM 2402 N N . PHE A 1 301 ? -12.590 12.465 -11.873 1.00 94.56 301 PHE A N 1
ATOM 2403 C CA . PHE A 1 301 ? -12.756 11.358 -12.810 1.00 94.56 301 PHE A CA 1
ATOM 2404 C C . PHE A 1 301 ? -14.242 11.056 -13.025 1.00 94.56 301 PHE A C 1
ATOM 2406 O O . PHE A 1 301 ? -14.692 9.924 -12.860 1.00 94.56 301 PHE A O 1
ATOM 2413 N N . ALA A 1 302 ? -15.002 12.080 -13.429 1.00 92.81 302 ALA A N 1
ATOM 2414 C CA . ALA A 1 302 ? -16.458 12.014 -13.563 1.00 92.81 302 ALA A CA 1
ATOM 2415 C C . ALA A 1 302 ? -16.950 10.810 -14.388 1.00 92.81 302 ALA A C 1
ATOM 2417 O O . ALA A 1 302 ? -17.880 10.144 -13.958 1.00 92.81 302 ALA A O 1
ATOM 2418 N N . LYS A 1 303 ? -16.286 10.464 -15.507 1.00 92.88 303 LYS A N 1
ATOM 2419 C CA . LYS A 1 303 ? -16.626 9.277 -16.324 1.00 92.88 303 LYS A CA 1
ATOM 2420 C C . LYS A 1 303 ? -16.573 7.964 -15.526 1.00 92.88 303 LYS A C 1
ATOM 2422 O O . LYS A 1 303 ? -17.392 7.074 -15.730 1.00 92.88 303 LYS A O 1
ATOM 2427 N N . VAL A 1 304 ? -15.594 7.833 -14.631 1.00 93.62 304 VAL A N 1
ATOM 2428 C CA . VAL A 1 304 ? -15.441 6.648 -13.775 1.00 93.62 304 VAL A CA 1
ATOM 2429 C C . VAL A 1 304 ? -16.480 6.677 -12.659 1.00 93.62 304 VAL A C 1
ATOM 2431 O O . VAL A 1 304 ? -17.091 5.653 -12.376 1.00 93.62 304 VAL A O 1
ATOM 2434 N N . ALA A 1 305 ? -16.734 7.847 -12.069 1.00 93.38 305 ALA A N 1
ATOM 2435 C CA . ALA A 1 305 ? -17.767 8.012 -11.051 1.00 93.38 305 ALA A CA 1
ATOM 2436 C C . ALA A 1 305 ? -19.166 7.657 -11.581 1.00 93.38 305 ALA A C 1
ATOM 2438 O O . ALA A 1 305 ? -19.894 6.906 -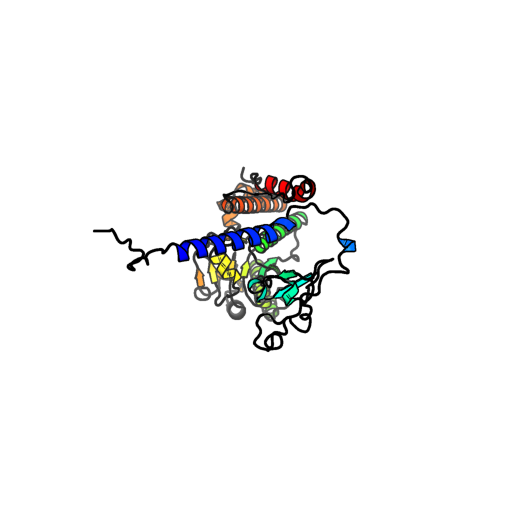10.934 1.00 93.38 305 ALA A O 1
ATOM 2439 N N . THR A 1 306 ? -19.520 8.123 -12.784 1.00 94.19 306 THR A N 1
ATOM 2440 C CA . THR A 1 306 ? -20.792 7.774 -13.433 1.00 94.19 306 THR A CA 1
ATOM 2441 C C . THR A 1 306 ? -20.870 6.283 -13.730 1.00 94.19 306 THR A C 1
ATOM 2443 O O . THR A 1 306 ? -21.890 5.665 -13.446 1.00 94.19 306 THR A O 1
ATOM 2446 N N . ALA A 1 307 ? -19.780 5.674 -14.209 1.00 93.50 307 ALA A N 1
ATOM 2447 C CA . ALA A 1 307 ? -19.741 4.235 -14.451 1.00 93.50 307 ALA A CA 1
ATOM 2448 C C . ALA A 1 307 ? -19.942 3.422 -13.161 1.00 93.50 307 ALA A C 1
ATOM 2450 O O . ALA A 1 307 ? -20.648 2.424 -13.195 1.00 93.50 307 ALA A O 1
ATOM 2451 N N . ILE A 1 308 ? -19.368 3.854 -12.030 1.00 93.81 308 ILE A N 1
ATOM 2452 C CA . ILE A 1 308 ? -19.575 3.217 -10.716 1.00 93.81 308 ILE A CA 1
ATOM 2453 C C . ILE A 1 308 ? -21.035 3.334 -10.265 1.00 93.81 308 ILE A C 1
ATOM 2455 O O . ILE A 1 308 ? -21.570 2.380 -9.705 1.00 93.81 308 ILE A O 1
ATOM 2459 N N . ALA A 1 309 ? -21.674 4.483 -10.501 1.00 93.69 309 ALA A N 1
ATOM 2460 C CA . ALA A 1 309 ? -23.070 4.704 -10.135 1.00 93.69 309 ALA A CA 1
ATOM 2461 C C . ALA A 1 309 ? -24.055 3.887 -10.995 1.00 93.69 309 ALA A C 1
ATOM 2463 O O . ALA A 1 309 ? -25.079 3.443 -10.483 1.00 93.69 309 ALA A O 1
ATOM 2464 N N . GLU A 1 310 ? -23.754 3.689 -12.283 1.00 93.88 310 GLU A N 1
ATOM 2465 C CA . GLU A 1 310 ? -24.585 2.916 -13.219 1.00 93.88 310 GLU A CA 1
ATOM 2466 C C . GLU A 1 310 ? -24.407 1.399 -13.059 1.00 93.88 310 GLU A C 1
ATOM 2468 O O . GLU A 1 310 ? -25.386 0.660 -12.982 1.00 93.88 310 GLU A O 1
ATOM 2473 N N . ASP A 1 311 ? -23.157 0.936 -13.020 1.00 94.50 311 ASP A N 1
ATOM 2474 C CA . ASP A 1 311 ? -22.781 -0.471 -12.892 1.00 94.50 311 ASP A CA 1
ATOM 2475 C C . ASP A 1 311 ? -21.511 -0.571 -12.029 1.00 94.50 311 ASP A C 1
ATOM 2477 O O . ASP A 1 311 ? -20.397 -0.357 -12.526 1.00 94.50 311 ASP A O 1
ATOM 2481 N N . PRO A 1 312 ? -21.642 -0.939 -10.741 1.00 93.25 312 PRO A N 1
ATOM 2482 C CA . PRO A 1 312 ? -20.509 -1.015 -9.829 1.00 93.25 312 PRO A CA 1
ATOM 2483 C C . PRO A 1 312 ? -19.374 -1.918 -10.327 1.00 93.25 312 PRO A C 1
ATOM 2485 O O . PRO A 1 312 ? -18.205 -1.576 -10.153 1.00 93.25 312 PRO A O 1
ATOM 2488 N N . ALA A 1 313 ? -19.677 -3.044 -10.981 1.00 94.38 313 ALA A N 1
ATOM 2489 C CA . ALA A 1 313 ? -18.648 -3.965 -11.459 1.00 94.38 313 ALA A CA 1
ATOM 2490 C C . ALA A 1 313 ? -17.856 -3.344 -12.616 1.00 94.38 313 ALA A C 1
ATOM 2492 O O . ALA A 1 313 ? -16.621 -3.330 -12.610 1.00 94.38 313 ALA A O 1
ATOM 2493 N N . LYS A 1 314 ? -18.558 -2.772 -13.601 1.00 94.25 314 LYS A N 1
ATOM 2494 C CA . LYS A 1 314 ? -17.925 -2.080 -14.732 1.00 94.25 314 LYS A CA 1
ATOM 2495 C C . LYS A 1 314 ? -17.166 -0.832 -14.281 1.00 94.25 314 LYS A C 1
ATOM 2497 O O . LYS A 1 314 ? -16.048 -0.597 -14.742 1.00 94.25 314 LYS A O 1
ATOM 2502 N N . GLY A 1 315 ? -17.734 -0.062 -13.357 1.00 94.38 315 GLY A N 1
ATOM 2503 C CA . GLY A 1 315 ? -17.109 1.119 -12.776 1.00 94.38 315 GLY A CA 1
ATOM 2504 C C . GLY A 1 315 ? -15.816 0.802 -12.026 1.00 94.38 315 GLY A C 1
ATOM 2505 O O . GLY A 1 315 ?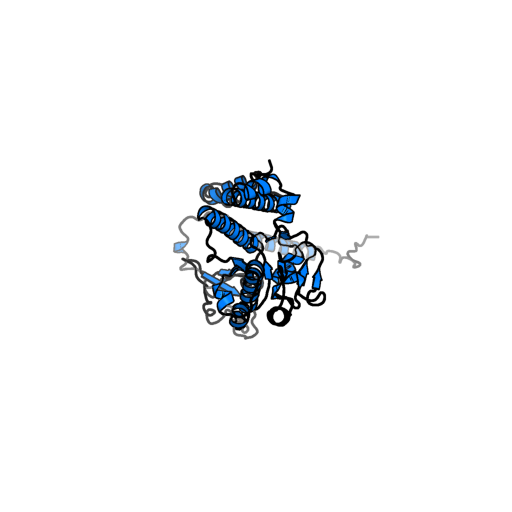 -14.809 1.474 -12.241 1.00 94.38 315 GLY A O 1
ATOM 2506 N N . LEU A 1 316 ? -15.791 -0.262 -11.216 1.00 95.31 316 LEU A N 1
ATOM 2507 C CA . LEU A 1 316 ? -14.577 -0.699 -10.516 1.00 95.31 316 LEU A CA 1
ATOM 2508 C C . LEU A 1 316 ? -13.492 -1.205 -11.475 1.00 95.31 316 LEU A C 1
ATOM 2510 O O . LEU A 1 316 ? -12.317 -0.894 -11.282 1.00 95.31 316 LEU A O 1
ATOM 2514 N N . ARG A 1 317 ? -13.859 -1.910 -12.554 1.00 95.62 317 ARG A N 1
ATOM 2515 C CA . ARG A 1 317 ? -12.902 -2.279 -13.616 1.00 95.62 317 ARG A CA 1
ATOM 2516 C C . ARG A 1 317 ? -12.332 -1.044 -14.312 1.00 95.62 317 ARG A C 1
ATOM 2518 O O . ARG A 1 317 ? -11.124 -0.962 -14.520 1.00 95.62 317 ARG A O 1
ATOM 2525 N N . SER A 1 318 ? -13.179 -0.056 -14.602 1.00 95.62 318 SER A N 1
ATOM 2526 C CA . SER A 1 318 ? -12.743 1.233 -15.143 1.00 95.62 318 SER A CA 1
ATOM 2527 C C . SER A 1 318 ? -11.805 1.963 -14.175 1.00 95.62 318 SER A C 1
ATOM 2529 O O . SER A 1 318 ? -10.804 2.532 -14.604 1.00 95.62 318 SER A O 1
ATOM 2531 N N . LEU A 1 319 ? -12.081 1.930 -12.869 1.00 96.38 319 LEU A N 1
ATOM 2532 C CA . LEU A 1 319 ? -11.193 2.493 -11.851 1.00 96.38 319 LEU A CA 1
ATOM 2533 C C . LEU A 1 319 ? -9.843 1.764 -11.826 1.00 96.38 319 LEU A C 1
ATOM 2535 O O . LEU A 1 319 ? -8.801 2.411 -11.765 1.00 96.38 319 LEU A O 1
ATOM 2539 N N . ASN A 1 320 ? -9.840 0.434 -11.932 1.00 96.31 320 ASN A N 1
ATOM 2540 C CA . ASN A 1 320 ? -8.609 -0.352 -11.992 1.00 96.31 320 ASN A CA 1
ATOM 2541 C C . ASN A 1 320 ? -7.764 -0.004 -13.226 1.00 96.31 320 ASN A C 1
ATOM 2543 O O . ASN A 1 320 ? -6.544 0.137 -13.135 1.00 96.31 320 ASN A O 1
ATOM 2547 N N . GLN A 1 321 ? -8.409 0.190 -14.377 1.00 95.50 321 GLN A N 1
ATOM 2548 C CA . GLN A 1 321 ? -7.741 0.628 -15.600 1.00 95.50 321 GLN A CA 1
ATOM 2549 C C . GLN A 1 321 ? -7.132 2.029 -15.443 1.00 95.50 321 GLN A C 1
ATOM 2551 O O . GLN A 1 321 ? -5.983 2.246 -15.823 1.00 95.50 321 GLN A O 1
ATOM 2556 N N . LEU A 1 322 ? -7.861 2.963 -14.822 1.00 95.94 322 LEU A N 1
ATOM 2557 C CA . LEU A 1 322 ? -7.348 4.299 -14.505 1.00 95.94 322 LEU A CA 1
ATOM 2558 C C . LEU A 1 322 ? -6.120 4.230 -13.585 1.00 95.94 322 LEU A C 1
ATOM 2560 O O . LEU A 1 322 ? -5.116 4.892 -13.840 1.00 95.94 322 LEU A O 1
ATOM 2564 N N . ILE A 1 323 ? -6.187 3.420 -12.525 1.00 96.12 323 ILE A N 1
ATOM 2565 C CA . ILE A 1 323 ? -5.089 3.244 -11.569 1.00 96.12 323 ILE A CA 1
ATOM 2566 C C . ILE A 1 323 ? -3.848 2.678 -12.264 1.00 96.12 323 ILE A C 1
ATOM 2568 O O . ILE A 1 323 ? -2.755 3.212 -12.069 1.00 96.12 323 ILE A O 1
ATOM 2572 N N . ASN A 1 324 ? -4.006 1.635 -13.083 1.00 95.25 324 ASN A N 1
ATOM 2573 C CA . ASN A 1 324 ? -2.899 1.046 -13.839 1.00 95.25 324 ASN A CA 1
ATOM 2574 C C . ASN A 1 324 ? -2.297 2.043 -14.835 1.00 95.25 324 ASN A C 1
ATOM 2576 O O . ASN A 1 324 ? -1.076 2.164 -14.895 1.00 95.25 324 ASN A O 1
ATOM 2580 N N . SER A 1 325 ? -3.130 2.820 -15.533 1.00 94.75 325 SER A N 1
ATOM 2581 C CA . SER A 1 325 ? -2.663 3.888 -16.420 1.00 94.75 325 SER A CA 1
ATOM 2582 C C . SER A 1 325 ? -1.822 4.924 -15.670 1.00 94.75 325 SER A C 1
ATOM 2584 O O . SER A 1 325 ? -0.718 5.240 -16.105 1.00 94.75 325 SER A O 1
ATOM 2586 N N . HIS A 1 326 ? -2.269 5.386 -14.497 1.00 94.75 326 HIS A N 1
ATOM 2587 C CA . HIS A 1 326 ? -1.480 6.313 -13.683 1.00 94.75 326 HIS A CA 1
ATOM 2588 C C . HIS A 1 326 ? -0.171 5.696 -13.176 1.00 94.75 326 HIS A C 1
ATOM 2590 O O . HIS A 1 326 ? 0.861 6.361 -13.227 1.00 94.75 326 HIS A O 1
ATOM 2596 N N . LEU A 1 327 ? -0.181 4.437 -12.722 1.00 94.38 327 LEU A N 1
ATOM 2597 C CA . LEU A 1 327 ? 1.037 3.732 -12.303 1.00 94.38 327 LEU A CA 1
ATOM 2598 C C . LEU A 1 327 ? 2.040 3.612 -13.457 1.00 94.38 327 LEU A C 1
ATOM 2600 O O . LEU A 1 327 ? 3.231 3.856 -13.261 1.00 94.38 327 LEU A O 1
ATOM 2604 N N . HIS A 1 328 ? 1.563 3.284 -14.659 1.00 93.19 328 HIS A N 1
ATOM 2605 C CA . HIS A 1 328 ? 2.391 3.176 -15.859 1.00 93.19 328 HIS A CA 1
ATOM 2606 C C . HIS A 1 328 ? 2.974 4.534 -16.262 1.00 93.19 328 HIS A C 1
ATOM 2608 O O . HIS A 1 328 ? 4.183 4.644 -16.453 1.00 93.19 328 HIS A O 1
ATOM 2614 N N . THR A 1 329 ? 2.166 5.597 -16.284 1.00 92.44 329 THR A N 1
ATOM 2615 C CA . THR A 1 329 ? 2.652 6.960 -16.555 1.00 92.44 329 THR A CA 1
ATOM 2616 C C . THR A 1 329 ? 3.670 7.422 -15.511 1.00 92.44 329 THR A C 1
ATOM 2618 O O . THR A 1 329 ? 4.706 7.984 -15.862 1.00 92.44 329 THR A O 1
ATOM 2621 N N . THR A 1 330 ? 3.433 7.158 -14.225 1.00 92.00 330 THR A N 1
ATOM 2622 C CA . THR A 1 330 ? 4.408 7.432 -13.159 1.00 92.00 330 THR A CA 1
ATOM 2623 C C . THR A 1 330 ? 5.722 6.696 -13.401 1.00 92.00 330 THR A C 1
ATOM 2625 O O . THR A 1 330 ? 6.798 7.274 -13.229 1.00 92.00 330 THR A O 1
ATOM 2628 N N . TRP A 1 331 ? 5.649 5.428 -13.804 1.00 91.00 331 TRP A N 1
ATOM 2629 C CA . TRP A 1 331 ? 6.825 4.629 -14.117 1.00 91.00 331 TRP A CA 1
ATOM 2630 C C . TRP A 1 331 ? 7.601 5.228 -15.303 1.00 91.00 331 TRP A C 1
ATOM 2632 O O . TRP A 1 331 ? 8.794 5.489 -15.161 1.00 91.00 331 TRP A O 1
ATOM 2642 N N . GLN A 1 332 ? 6.929 5.577 -16.406 1.00 91.31 332 GLN A N 1
ATOM 2643 C CA . GLN A 1 332 ? 7.554 6.232 -17.568 1.00 91.31 332 GLN A CA 1
ATOM 2644 C C . GLN A 1 332 ? 8.214 7.568 -17.190 1.00 91.31 332 GLN A C 1
ATOM 2646 O O . GLN A 1 332 ? 9.346 7.841 -17.583 1.00 91.31 332 GLN A O 1
ATOM 2651 N N . ASN A 1 333 ? 7.551 8.371 -16.352 1.00 90.50 333 ASN A N 1
ATOM 2652 C CA . ASN A 1 333 ? 8.090 9.642 -15.857 1.00 90.50 333 ASN A CA 1
ATOM 2653 C C . ASN A 1 333 ? 9.295 9.464 -14.922 1.00 90.50 333 ASN A C 1
ATOM 2655 O O . ASN A 1 333 ? 10.121 10.367 -14.800 1.00 90.50 333 ASN A O 1
ATOM 2659 N N . THR A 1 334 ? 9.395 8.320 -14.244 1.00 89.38 334 THR A N 1
ATOM 2660 C CA . THR A 1 334 ? 10.536 7.993 -13.380 1.00 89.38 334 THR A CA 1
ATOM 2661 C C . THR A 1 334 ? 11.734 7.516 -14.205 1.00 89.38 334 THR A C 1
ATOM 2663 O O . THR A 1 334 ? 12.872 7.858 -13.887 1.00 89.38 334 THR A O 1
ATOM 2666 N N . PHE A 1 335 ? 11.493 6.758 -15.278 1.00 89.31 335 PHE A N 1
ATOM 2667 C CA . PHE A 1 335 ? 12.520 6.172 -16.143 1.00 89.31 335 PHE A CA 1
ATOM 2668 C C . PHE A 1 335 ? 12.602 6.889 -17.497 1.00 89.31 335 PHE A C 1
ATOM 2670 O O . PHE A 1 335 ? 12.373 6.307 -18.555 1.00 89.31 335 PHE A O 1
ATOM 2677 N N . THR A 1 336 ? 12.981 8.168 -17.466 1.00 88.94 336 THR A N 1
ATOM 2678 C CA . THR A 1 336 ? 13.021 9.039 -18.656 1.00 88.94 336 THR A CA 1
ATOM 2679 C C . THR A 1 336 ? 14.033 8.614 -19.721 1.00 88.94 336 THR A C 1
ATOM 2681 O O . THR A 1 336 ? 13.864 8.942 -20.891 1.00 88.94 336 THR A O 1
ATOM 2684 N N . SER A 1 337 ? 15.072 7.867 -19.340 1.00 88.19 337 SER A N 1
ATOM 2685 C CA . SER A 1 337 ? 16.076 7.331 -20.269 1.00 88.19 337 SER A CA 1
ATOM 2686 C C . SER A 1 337 ? 15.565 6.163 -21.125 1.00 88.19 337 SER A C 1
ATOM 2688 O O . SER A 1 337 ? 16.294 5.692 -21.996 1.00 88.19 337 SER A O 1
ATOM 2690 N N . GLY A 1 338 ? 14.342 5.684 -20.881 1.00 84.81 338 GLY A N 1
ATOM 2691 C CA . GLY A 1 338 ? 13.751 4.550 -21.584 1.00 84.81 338 GLY A CA 1
ATOM 2692 C C . GLY A 1 338 ? 14.219 3.192 -21.056 1.00 84.81 338 GLY A C 1
ATOM 2693 O O . GLY A 1 338 ? 14.736 3.070 -19.943 1.00 84.81 338 GLY A O 1
ATOM 2694 N N . ILE A 1 339 ? 14.000 2.155 -21.866 1.00 90.75 339 ILE A N 1
ATOM 2695 C CA . ILE A 1 339 ? 14.265 0.754 -21.523 1.00 90.75 339 ILE A CA 1
ATOM 2696 C C . ILE A 1 339 ? 15.362 0.224 -22.438 1.00 90.75 339 ILE A C 1
ATOM 2698 O O . ILE A 1 339 ? 15.280 0.361 -23.656 1.00 90.75 339 ILE A O 1
ATOM 2702 N N . ALA A 1 340 ? 16.375 -0.411 -21.853 1.00 91.50 340 ALA A N 1
ATOM 2703 C CA . ALA A 1 340 ? 17.411 -1.110 -22.599 1.00 91.50 340 ALA A CA 1
ATOM 2704 C C . ALA A 1 340 ? 17.268 -2.620 -22.385 1.00 91.50 340 ALA A C 1
ATOM 2706 O O . ALA A 1 340 ? 17.454 -3.114 -21.273 1.00 91.50 340 ALA A O 1
ATOM 2707 N N . VAL A 1 341 ? 16.970 -3.352 -23.458 1.00 91.62 341 VAL A N 1
ATOM 2708 C CA . VAL A 1 341 ? 16.944 -4.819 -23.450 1.00 91.62 341 VAL A CA 1
ATOM 2709 C C . VAL A 1 341 ? 18.325 -5.317 -23.853 1.00 91.62 341 VAL A C 1
ATOM 2711 O O . VAL A 1 341 ? 18.780 -5.108 -24.979 1.00 91.62 341 VAL A O 1
ATOM 2714 N N . LEU A 1 342 ? 19.030 -5.935 -22.908 1.00 90.69 342 LEU A N 1
ATOM 2715 C CA . LEU A 1 342 ? 20.392 -6.408 -23.127 1.00 90.69 342 LEU A CA 1
ATOM 2716 C C . LEU A 1 342 ? 20.378 -7.791 -23.771 1.00 90.69 342 LEU A C 1
ATOM 2718 O O . LEU A 1 342 ? 19.704 -8.700 -23.296 1.00 90.69 342 LEU A O 1
ATOM 2722 N N . LYS A 1 343 ? 21.189 -7.958 -24.819 1.00 91.44 343 LYS A N 1
ATOM 2723 C CA . LYS A 1 343 ? 21.405 -9.231 -25.510 1.00 91.44 343 LYS A CA 1
ATOM 2724 C C . LYS A 1 343 ? 22.870 -9.657 -25.359 1.00 91.44 343 LYS A C 1
ATOM 2726 O O . LYS A 1 343 ? 23.687 -9.282 -26.200 1.00 91.44 343 LYS A O 1
ATOM 2731 N N . PRO A 1 344 ? 23.223 -10.413 -24.298 1.00 87.44 344 PRO A N 1
ATOM 2732 C CA . PRO A 1 344 ? 24.617 -10.724 -23.975 1.00 87.44 344 PRO A CA 1
ATOM 2733 C C . PRO A 1 344 ? 25.351 -11.490 -25.081 1.00 87.44 344 PRO A C 1
ATOM 2735 O O . PRO A 1 344 ? 26.541 -11.271 -25.285 1.00 87.44 344 PRO A O 1
ATOM 2738 N N . LEU A 1 345 ? 24.644 -12.359 -25.818 1.00 89.31 345 LEU A N 1
ATOM 2739 C CA . LEU A 1 345 ? 25.184 -13.119 -26.949 1.00 89.31 345 LEU A CA 1
ATOM 2740 C C . LEU A 1 345 ? 24.377 -12.812 -28.223 1.00 89.31 345 LEU A C 1
ATOM 2742 O O . LEU A 1 345 ? 23.417 -13.524 -28.539 1.00 89.31 345 LEU A O 1
ATOM 2746 N N . PRO A 1 346 ? 24.760 -11.778 -28.999 1.00 85.31 346 PRO A N 1
ATOM 2747 C CA . PRO A 1 346 ? 23.967 -11.269 -30.118 1.00 85.31 346 PRO A CA 1
ATOM 2748 C C . PRO A 1 346 ? 23.553 -12.303 -31.171 1.00 85.31 346 PRO A C 1
ATOM 2750 O O . PRO A 1 346 ? 22.500 -12.145 -31.784 1.00 85.31 346 PRO A O 1
ATOM 2753 N N . HIS A 1 347 ? 24.327 -13.371 -31.367 1.00 88.56 347 HIS A N 1
ATOM 2754 C CA . HIS A 1 347 ? 24.028 -14.414 -32.354 1.00 88.56 347 HIS A CA 1
ATOM 2755 C C . HIS A 1 347 ? 23.269 -15.626 -31.794 1.00 88.56 347 HIS A C 1
ATOM 2757 O O . HIS A 1 347 ? 22.713 -16.392 -32.574 1.00 88.56 347 HIS A O 1
ATOM 2763 N N . HIS A 1 348 ? 23.212 -15.803 -30.469 1.00 87.56 348 HIS A N 1
ATOM 2764 C CA . HIS A 1 348 ? 22.748 -17.058 -29.857 1.00 87.56 348 HIS A CA 1
ATOM 2765 C C . HIS A 1 348 ? 21.664 -16.886 -28.791 1.00 87.56 348 HIS A C 1
ATOM 2767 O O . HIS A 1 348 ? 20.998 -17.856 -28.453 1.00 87.56 348 HIS A O 1
ATOM 2773 N N . SER A 1 349 ? 21.437 -15.673 -28.282 1.00 88.50 349 SER A N 1
ATOM 2774 C CA . SER A 1 349 ? 20.483 -15.436 -27.192 1.00 88.50 349 SER A CA 1
ATOM 2775 C C . SER A 1 349 ? 19.208 -14.709 -27.628 1.00 88.50 349 SER A C 1
ATOM 2777 O O . SER A 1 349 ? 18.569 -14.091 -26.787 1.00 88.50 349 SER A O 1
ATOM 2779 N N . THR A 1 350 ? 18.835 -14.721 -28.918 1.00 87.50 350 THR A N 1
ATOM 2780 C CA . THR A 1 350 ? 17.626 -14.012 -29.402 1.00 87.50 350 THR A CA 1
ATOM 2781 C C . THR A 1 350 ? 16.366 -14.490 -28.689 1.00 87.50 350 THR A C 1
ATOM 2783 O O . THR A 1 350 ? 15.637 -13.667 -28.158 1.00 87.50 350 THR A O 1
ATOM 2786 N N . TYR A 1 351 ? 16.153 -15.805 -28.620 1.00 88.75 351 TYR A N 1
ATOM 2787 C CA . TYR A 1 351 ? 14.965 -16.375 -27.980 1.00 88.75 351 TYR A CA 1
ATOM 2788 C C . TYR A 1 351 ? 14.928 -16.105 -26.469 1.00 88.75 351 TYR A C 1
ATOM 2790 O O . TYR A 1 351 ? 13.874 -15.882 -25.895 1.00 88.75 351 TYR A O 1
ATOM 2798 N N . MET A 1 352 ? 16.098 -16.056 -25.822 1.00 89.12 352 MET A N 1
ATOM 2799 C CA . MET A 1 352 ? 16.197 -15.777 -24.386 1.00 89.12 352 MET A CA 1
ATOM 2800 C C . MET A 1 352 ? 15.785 -14.348 -24.013 1.00 89.12 352 MET A C 1
ATOM 2802 O O . MET A 1 352 ? 15.493 -14.097 -22.849 1.00 89.12 352 MET A O 1
ATOM 2806 N N . VAL A 1 353 ? 15.819 -13.404 -24.962 1.00 92.62 353 VAL A N 1
ATOM 2807 C CA . VAL A 1 353 ? 15.487 -11.992 -24.706 1.00 92.62 353 VAL A CA 1
ATOM 2808 C C . VAL A 1 353 ? 14.112 -11.590 -25.232 1.00 92.62 353 VAL A C 1
ATOM 2810 O O . VAL A 1 353 ? 13.736 -10.441 -25.039 1.00 92.62 353 VAL A O 1
ATOM 2813 N N . THR A 1 354 ? 13.367 -12.498 -25.875 1.00 90.69 354 THR A N 1
ATOM 2814 C CA . THR A 1 354 ? 12.064 -12.194 -26.488 1.00 90.69 354 THR A CA 1
ATOM 2815 C C . THR A 1 354 ? 11.060 -11.678 -25.459 1.00 90.69 354 THR A C 1
ATOM 2817 O O . THR A 1 354 ? 10.582 -10.564 -25.613 1.00 90.69 354 THR A O 1
ATOM 2820 N N . ASP A 1 355 ? 10.849 -12.384 -24.345 1.00 93.00 355 ASP A N 1
ATOM 2821 C CA . ASP A 1 355 ? 9.891 -11.943 -23.315 1.00 93.00 355 ASP A CA 1
ATOM 2822 C C . ASP A 1 355 ? 10.261 -10.577 -22.708 1.00 93.00 355 ASP A C 1
ATOM 2824 O O . ASP A 1 355 ? 9.402 -9.757 -22.386 1.00 93.00 355 ASP A O 1
ATOM 2828 N N . ALA A 1 356 ? 11.562 -10.311 -22.552 1.00 92.62 356 ALA A N 1
ATOM 2829 C CA . ALA A 1 356 ? 12.050 -9.025 -22.062 1.00 92.62 356 ALA A CA 1
ATOM 2830 C C . ALA A 1 356 ? 11.871 -7.906 -23.100 1.00 92.62 356 ALA A C 1
ATOM 2832 O O . ALA A 1 356 ? 11.660 -6.753 -22.723 1.00 92.62 356 ALA A O 1
ATOM 2833 N N . TRP A 1 357 ? 11.973 -8.243 -24.387 1.00 93.31 357 TRP A N 1
ATOM 2834 C CA . TRP A 1 357 ? 11.713 -7.337 -25.498 1.00 93.31 357 TRP A CA 1
ATOM 2835 C C . TRP A 1 357 ? 10.234 -6.971 -25.586 1.00 93.31 357 TRP A C 1
ATOM 2837 O O . TRP A 1 357 ? 9.922 -5.784 -25.582 1.00 93.31 357 TRP A O 1
ATOM 2847 N N . ASP A 1 358 ? 9.346 -7.962 -25.568 1.00 94.06 358 ASP A N 1
ATOM 2848 C CA . ASP A 1 358 ? 7.897 -7.754 -25.639 1.00 94.06 358 ASP A CA 1
ATOM 2849 C C . ASP A 1 358 ? 7.415 -6.908 -24.449 1.00 94.06 358 ASP A C 1
ATOM 2851 O O . ASP A 1 358 ? 6.706 -5.918 -24.620 1.00 94.06 358 ASP A O 1
ATOM 2855 N N . LEU A 1 359 ? 7.912 -7.197 -23.239 1.00 92.62 359 LEU A N 1
ATOM 2856 C CA . LEU A 1 359 ? 7.634 -6.375 -22.060 1.00 92.62 359 LEU A CA 1
ATOM 2857 C C . LEU A 1 359 ? 8.135 -4.931 -22.216 1.00 92.62 359 LEU A C 1
ATOM 2859 O O . LEU A 1 359 ? 7.475 -3.992 -21.770 1.00 92.62 359 LEU A O 1
ATOM 2863 N N . ALA A 1 360 ? 9.322 -4.736 -22.794 1.00 92.94 360 ALA A N 1
ATOM 2864 C CA . ALA A 1 360 ? 9.854 -3.399 -23.025 1.00 92.94 360 ALA A CA 1
ATOM 2865 C C . ALA A 1 360 ? 9.013 -2.630 -24.052 1.00 92.94 360 ALA A C 1
ATOM 2867 O O . ALA A 1 360 ? 8.768 -1.436 -23.868 1.00 92.94 360 ALA A O 1
ATOM 2868 N N . GLU A 1 361 ? 8.545 -3.307 -25.099 1.00 92.38 361 GLU A N 1
ATOM 2869 C CA . GLU A 1 361 ? 7.644 -2.736 -26.092 1.00 92.38 361 GLU A CA 1
ATOM 2870 C C . GLU A 1 361 ? 6.323 -2.306 -25.442 1.00 92.38 361 GLU A C 1
ATOM 2872 O O . GLU A 1 361 ? 5.963 -1.131 -25.538 1.00 92.38 361 GLU A 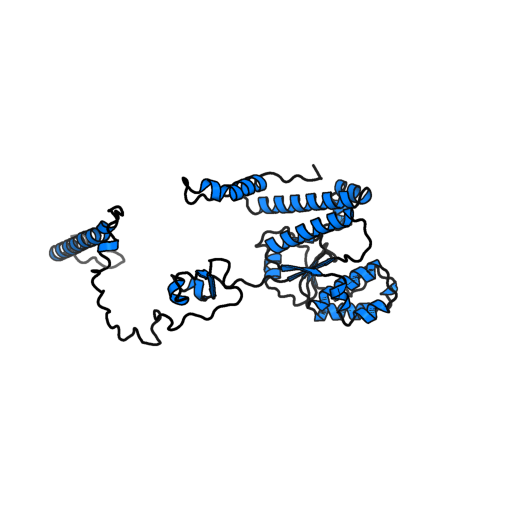O 1
ATOM 2877 N N . ASP A 1 362 ? 5.679 -3.182 -24.671 1.00 91.19 362 ASP A N 1
ATOM 2878 C CA . ASP A 1 362 ? 4.444 -2.874 -23.940 1.00 91.19 362 ASP A CA 1
ATOM 2879 C C . ASP A 1 362 ? 4.616 -1.682 -22.983 1.00 91.19 362 ASP A C 1
ATOM 2881 O O . ASP A 1 362 ? 3.794 -0.763 -22.941 1.00 91.19 362 ASP A O 1
ATOM 2885 N N . LEU A 1 363 ? 5.720 -1.647 -22.229 1.00 91.12 363 LEU A N 1
ATOM 2886 C CA . LEU A 1 363 ? 6.010 -0.562 -21.287 1.00 91.12 363 LEU A CA 1
ATOM 2887 C C . LEU A 1 363 ? 6.337 0.769 -21.979 1.00 91.12 363 LEU A C 1
ATOM 2889 O O . LEU A 1 363 ? 6.168 1.832 -21.370 1.00 91.12 363 LEU A O 1
ATOM 2893 N N . SER A 1 364 ? 6.809 0.730 -23.224 1.00 90.38 364 SER A N 1
ATOM 2894 C CA . SER A 1 364 ? 7.101 1.926 -24.017 1.00 90.38 364 SER A CA 1
ATOM 2895 C C . SER A 1 364 ? 5.843 2.589 -24.588 1.00 90.38 364 SER A C 1
ATOM 2897 O O . SER A 1 364 ? 5.856 3.788 -24.871 1.00 90.38 364 SER A O 1
ATOM 2899 N N . GLN A 1 365 ? 4.749 1.836 -24.722 1.00 89.44 365 GLN A N 1
ATOM 2900 C CA . GLN A 1 365 ? 3.482 2.335 -25.245 1.00 89.44 365 GLN A CA 1
ATOM 2901 C C . GLN A 1 365 ? 2.668 3.065 -24.167 1.00 89.44 365 GLN A C 1
ATOM 2903 O O . GLN A 1 365 ? 2.880 2.915 -22.963 1.00 89.44 365 GLN A O 1
ATOM 2908 N N . CYS A 1 366 ? 1.714 3.891 -24.597 1.00 86.50 366 CYS A N 1
ATOM 2909 C CA . CYS A 1 366 ? 0.785 4.547 -23.681 1.00 86.50 366 CYS A CA 1
ATOM 2910 C C . CYS A 1 366 ? -0.275 3.550 -23.195 1.00 86.50 366 CYS A C 1
ATOM 2912 O O . CYS A 1 366 ? -0.986 2.963 -24.011 1.00 86.50 366 CYS A O 1
ATOM 2914 N N . SER A 1 367 ? -0.450 3.418 -21.875 1.00 87.38 367 SER A N 1
ATOM 2915 C CA . SER A 1 367 ? -1.554 2.627 -21.314 1.00 87.38 367 SER A CA 1
ATOM 2916 C C . SER A 1 367 ? -2.911 3.178 -21.763 1.00 87.38 367 SER A C 1
ATOM 2918 O O . SER A 1 367 ? -3.127 4.394 -21.694 1.00 87.38 367 SER A O 1
ATOM 2920 N N . PRO A 1 368 ? -3.883 2.310 -22.100 1.00 86.88 368 PRO A N 1
ATOM 2921 C CA . PRO A 1 368 ? -5.254 2.745 -22.312 1.00 86.88 368 PRO A CA 1
ATOM 2922 C C . PRO A 1 368 ? -5.818 3.327 -21.008 1.00 86.88 368 PRO A C 1
ATOM 2924 O O . PRO A 1 368 ? -5.592 2.780 -19.925 1.00 86.88 368 PRO A O 1
ATOM 2927 N N . SER A 1 369 ? -6.561 4.427 -21.112 1.00 88.50 369 SER A N 1
ATOM 2928 C CA . SER A 1 369 ? -7.183 5.116 -19.979 1.00 88.50 369 SER A CA 1
ATOM 2929 C C . SER A 1 369 ? -8.672 5.317 -20.248 1.00 88.50 369 SER A C 1
ATOM 2931 O O . SER A 1 369 ? -9.020 5.741 -21.348 1.00 88.50 369 SER A O 1
ATOM 2933 N N . PRO A 1 370 ? -9.558 5.098 -19.260 1.00 86.06 370 PRO A N 1
ATOM 2934 C CA . PRO A 1 370 ? -10.997 5.325 -19.427 1.00 86.06 370 PRO A CA 1
ATOM 2935 C C . PRO A 1 370 ? -11.365 6.812 -19.582 1.00 86.06 370 PRO A C 1
ATOM 2937 O O . PRO A 1 370 ? -12.527 7.158 -19.802 1.00 86.06 370 PRO A O 1
ATOM 2940 N N . MET A 1 371 ? -10.393 7.713 -19.416 1.00 84.62 371 MET A N 1
ATOM 2941 C CA . MET A 1 371 ? -10.607 9.150 -19.546 1.00 84.62 371 MET A CA 1
ATOM 2942 C C . MET A 1 371 ? -10.536 9.636 -20.996 1.00 84.62 371 MET A C 1
ATOM 2944 O O . MET A 1 371 ? -11.154 10.665 -21.291 1.00 84.62 371 MET A O 1
ATOM 2948 N N . VAL A 1 372 ? -9.840 8.907 -21.876 1.00 67.44 372 VAL A N 1
ATOM 2949 C CA . VAL A 1 372 ? -9.608 9.272 -23.285 1.00 67.44 372 VAL A CA 1
ATOM 2950 C C . VAL A 1 372 ? -10.670 8.660 -24.182 1.00 67.44 372 VAL A C 1
ATOM 2952 O O . VAL A 1 372 ? -10.971 7.461 -24.005 1.00 67.44 372 VAL A O 1
#

Secondary structure (DSSP, 8-state):
-PPPPEETTEEPPP--HHHHHHHHHHHHHHHHHHHHHHGGGGS---S-GGGSTT----------TTTT-TT-TTPPPSSPPPPPTT-EETTEEEEE-GGGGT-S-THHHHS-TTEEEE---PPPPEEEEE--TTS---HHHHHHHHHHHHHHHHHHHHTT-EEEEE-HHHHHTSTTHHHHHHS---HHHHHHHHHHHHHHHTTEEEEE-TTEEE-S-TT-HHHHHHTTT---S-EEETT-TTSEEEEEHHHHHHHHHHHHT-GGGGT-S-HHHHS-TTTSEEEPPPTTEEE--HHHHHHH-HHHHHHHHH-HHHHHHHHHHHHHHHHHHHHHHH-TT------SSTTT-TGGGHHHHHHHHHHHSPPP-TT-

Radius of gyration: 33.19 Å; chains: 1; bounding box: 102×64×58 Å

pLDDT: mean 83.69, std 13.83, range [40.69, 97.88]